Protein AF-0000000074257991 (afdb_homodimer)

pLDDT: mean 97.46, std 2.83, range [73.62, 98.94]

Secondary structure (DSSP, 8-state):
----TTHHHHHHHHHHHH-SEEHHHHHHHHT--HHHHHHHHHHHHHTTSEEE--SSTT--EEEE-HHHHHHHHTGGGTT-TT--HHHHHHHHHHH-/----TTHHHHHHHHHHHH-SEEHHHHHHHHT--HHHHHHHHHHHHHTTSEEE--SSTT--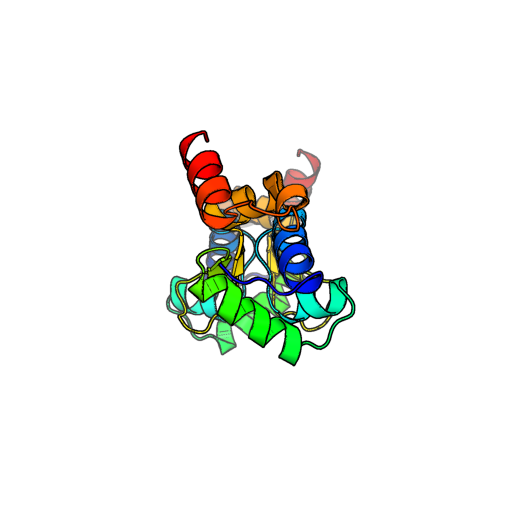EEEE-HHHHHHHHTGGGTT-TT--HHHHHHHHHHH-

Organism: NCBI:txid2743089

Solvent-accessible surface area (backbone atoms only — not comparable to full-atom values): 10585 Å² total; per-residue (Å²): 123,88,78,55,82,64,56,51,60,50,52,49,50,46,25,65,75,67,37,63,46,37,44,55,22,51,13,56,70,68,72,47,58,45,71,58,40,45,53,48,49,52,54,36,36,76,70,45,28,28,38,76,44,64,76,28,92,80,47,66,31,33,32,58,28,72,53,24,52,27,40,59,73,48,49,88,47,64,78,39,85,92,56,58,51,56,60,52,27,53,53,48,47,68,71,100,126,88,78,55,82,65,56,51,60,51,54,50,49,47,24,64,77,66,37,62,45,36,44,55,23,51,12,56,70,68,73,46,58,43,71,60,41,45,54,48,49,52,53,35,35,75,70,46,28,28,38,78,45,64,76,28,92,80,47,67,31,32,30,59,27,71,54,24,52,28,39,58,74,49,49,88,46,63,79,39,84,91,55,58,51,55,60,52,27,52,53,47,47,68,70,100

Radius of gyration: 19.85 Å; Cα contacts (8 Å, |Δi|>4): 257; chains: 2; bounding box: 35×69×33 Å

Nearest PDB structures (foldseek):
  2rdp-assembly1_A-2  TM=6.801E-01  e=1.046E-03  Geobacillus stearothermophilus
  3e6m-assembly1_B  TM=7.088E-01  e=8.943E-03  Ruegeria pomeroyi
  3g3z-assembly1_B  TM=6.388E-01  e=5.892E-03  Neisseria meningitidis serogroup B
  8qie-assembly1_Sa  TM=7.247E-01  e=4.211E-02  Leishmania major strain Friedlin
  4rgu-assembly1_A-2  TM=7.058E-01  e=4.470E-02  Acinetobacter baylyi ADP1

InterPro domains:
  IPR036388 Winged helix-like DNA-binding domain superfamily [G3DSA:1.10.10.10] (1-80)
  IPR036390 Winged helix DNA-binding domain superfamily [SSF46785] (4-85)

Structure (mmCIF, N/CA/C/O backbone):
data_AF-0000000074257991-model_v1
#
loop_
_entity.id
_entity.type
_entity.pdbx_description
1 polymer 'MarR family transcriptional regulator'
#
loop_
_atom_site.group_PDB
_atom_site.id
_atom_site.type_symbol
_atom_site.label_atom_id
_atom_site.label_alt_id
_atom_site.label_comp_id
_atom_site.label_asym_id
_atom_site.label_entity_id
_atom_site.label_seq_id
_atom_site.pdbx_PDB_ins_code
_atom_site.Cartn_x
_atom_site.Cartn_y
_atom_site.Cartn_z
_atom_site.occupancy
_atom_site.B_iso_or_equiv
_atom_site.auth_seq_id
_atom_site.auth_comp_id
_atom_site.auth_asym_id
_atom_site.auth_atom_id
_atom_site.pdbx_PDB_model_num
ATOM 1 N N . MET A 1 1 ? -3.285 27.125 2.689 1 91.88 1 MET A N 1
ATOM 2 C CA . MET A 1 1 ? -3.336 25.719 3.104 1 91.88 1 MET A CA 1
ATOM 3 C C . MET A 1 1 ? -3.715 25.609 4.578 1 91.88 1 MET A C 1
ATOM 5 O O . MET A 1 1 ? -3.035 26.156 5.441 1 91.88 1 MET A O 1
ATOM 9 N N . ARG A 1 2 ? -4.836 25.047 4.801 1 93.56 2 ARG A N 1
ATOM 10 C CA . ARG A 1 2 ? -5.281 24.875 6.184 1 93.56 2 ARG A CA 1
ATOM 11 C C . ARG A 1 2 ? -5.195 23.422 6.617 1 93.56 2 ARG A C 1
ATOM 13 O O . ARG A 1 2 ? -5.879 22.562 6.059 1 93.56 2 ARG A O 1
ATOM 20 N N . LEU A 1 3 ? -4.336 23.172 7.59 1 96.81 3 LEU A N 1
ATOM 21 C CA . LEU A 1 3 ? -4.133 21.828 8.125 1 96.81 3 LEU A CA 1
ATOM 22 C C . LEU A 1 3 ? -4.742 21.688 9.516 1 96.81 3 LEU A C 1
ATOM 24 O O . LEU A 1 3 ? -4.863 22.688 10.242 1 96.81 3 LEU A O 1
ATOM 28 N N . VAL A 1 4 ? -5.117 20.547 9.82 1 95.69 4 VAL A N 1
ATOM 29 C CA . VAL A 1 4 ? -5.598 20.203 11.156 1 95.69 4 VAL A CA 1
ATOM 30 C C . VAL A 1 4 ? -4.492 19.516 11.945 1 95.69 4 VAL A C 1
ATOM 32 O O . VAL A 1 4 ? -4.148 18.359 11.664 1 95.69 4 VAL A O 1
ATOM 35 N N . GLU A 1 5 ? -4.051 20.219 12.992 1 94.69 5 GLU A N 1
ATOM 36 C CA . GLU A 1 5 ? -2.992 19.672 13.836 1 94.69 5 GLU A CA 1
ATOM 37 C C . GLU A 1 5 ? -3.566 19.031 15.102 1 94.69 5 GLU A C 1
ATOM 39 O O . GLU A 1 5 ? -4.586 19.5 15.625 1 94.69 5 GLU A O 1
ATOM 44 N N . PRO A 1 6 ? -2.986 18 15.469 1 95.88 6 PRO A N 1
ATOM 45 C CA . PRO A 1 6 ? -1.738 17.422 14.961 1 95.88 6 PRO A CA 1
ATOM 46 C C . PRO A 1 6 ? -1.97 16.359 13.891 1 95.88 6 PRO A C 1
ATOM 48 O O . PRO A 1 6 ? -1.018 15.898 13.258 1 95.88 6 PRO A O 1
ATOM 51 N N . THR A 1 7 ? -3.16 16.047 13.57 1 97.44 7 THR A N 1
ATOM 52 C CA . THR A 1 7 ? -3.539 14.828 12.867 1 97.44 7 THR A CA 1
ATOM 53 C C . THR A 1 7 ? -2.994 14.828 11.445 1 97.44 7 THR A C 1
ATOM 55 O O . THR A 1 7 ? -2.457 13.82 10.977 1 97.44 7 THR A O 1
ATOM 58 N N . ASP A 1 8 ? -3.145 15.906 10.75 1 98.69 8 ASP A N 1
ATOM 59 C CA . ASP A 1 8 ? -2.709 15.945 9.359 1 98.69 8 ASP A CA 1
ATOM 60 C C . ASP A 1 8 ? -1.221 15.625 9.234 1 98.69 8 ASP A C 1
ATOM 62 O O . ASP A 1 8 ? -0.822 14.797 8.414 1 98.69 8 ASP A O 1
ATOM 66 N N . PHE A 1 9 ? -0.407 16.25 10.086 1 98.75 9 PHE A N 1
ATOM 67 C CA . PHE A 1 9 ? 1.025 15.984 10.039 1 98.75 9 PHE A CA 1
ATOM 68 C C . PHE A 1 9 ? 1.325 14.562 10.492 1 98.75 9 PHE A C 1
ATOM 70 O O . PHE A 1 9 ? 2.26 13.93 10 1 98.75 9 PHE A O 1
ATOM 77 N N . GLU A 1 10 ? 0.56 14.023 11.383 1 98.75 10 GLU A N 1
ATOM 78 C CA . GLU A 1 10 ? 0.733 12.633 11.805 1 98.75 10 GLU A CA 1
ATOM 79 C C . GLU A 1 10 ? 0.435 11.672 10.664 1 98.75 10 GLU A C 1
ATOM 81 O O . GLU A 1 10 ? 1.137 10.672 10.484 1 98.75 10 GLU A O 1
ATOM 86 N N . VAL A 1 11 ? -0.605 11.953 9.891 1 98.88 11 VAL A N 1
ATOM 87 C CA . VAL A 1 11 ? -0.945 11.148 8.727 1 98.88 11 VAL A CA 1
ATOM 88 C C . VAL A 1 11 ? 0.191 11.203 7.707 1 98.88 11 VAL A C 1
ATOM 90 O O . VAL A 1 11 ? 0.633 10.172 7.203 1 98.88 11 VAL A O 1
ATOM 93 N N . LEU A 1 12 ? 0.671 12.414 7.426 1 98.94 12 LEU A N 1
ATOM 94 C CA . L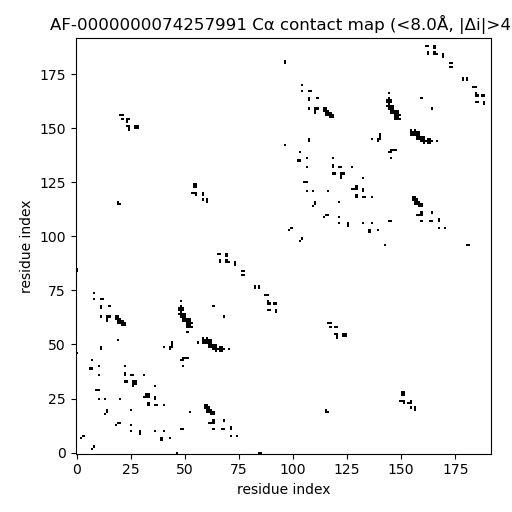EU A 1 12 ? 1.77 12.578 6.48 1 98.94 12 LEU A CA 1
ATOM 95 C C . LEU A 1 12 ? 3.006 11.82 6.949 1 98.94 12 LEU A C 1
ATOM 97 O O . LEU A 1 12 ? 3.666 11.148 6.152 1 98.94 12 LEU A O 1
ATOM 101 N N . ALA A 1 13 ? 3.303 11.938 8.242 1 98.88 13 ALA A N 1
ATOM 102 C CA . ALA A 1 13 ? 4.473 11.266 8.805 1 98.88 13 ALA A CA 1
ATOM 103 C C . ALA A 1 13 ? 4.324 9.75 8.727 1 98.88 13 ALA A C 1
ATOM 105 O O . ALA A 1 13 ? 5.301 9.039 8.477 1 98.88 13 ALA A O 1
ATOM 106 N N . PHE A 1 14 ? 3.164 9.266 8.969 1 98.88 14 PHE A N 1
ATOM 107 C CA . PHE A 1 14 ? 2.896 7.84 8.867 1 98.88 14 PHE A CA 1
ATOM 108 C C . PHE A 1 14 ? 3.186 7.332 7.461 1 98.88 14 PHE A C 1
ATOM 110 O O . PHE A 1 14 ? 3.877 6.328 7.285 1 98.88 14 PHE A O 1
ATOM 117 N N . LEU A 1 15 ? 2.652 8.016 6.492 1 98.81 15 LEU A N 1
ATOM 118 C CA . LEU A 1 15 ? 2.857 7.629 5.102 1 98.81 15 LEU A CA 1
ATOM 119 C C . LEU A 1 15 ? 4.328 7.73 4.719 1 98.81 15 LEU A C 1
ATOM 121 O O . LEU A 1 15 ? 4.824 6.93 3.926 1 98.81 15 LEU A O 1
ATOM 125 N N . GLU A 1 16 ? 4.984 8.703 5.262 1 98.69 16 GLU A N 1
ATOM 126 C CA . GLU A 1 16 ? 6.418 8.836 5.008 1 98.69 16 GLU A CA 1
ATOM 127 C C . GLU A 1 16 ? 7.188 7.637 5.551 1 98.69 16 GLU A C 1
ATOM 129 O O . GLU A 1 16 ? 8.047 7.082 4.863 1 98.69 16 GLU A O 1
ATOM 134 N N . SER A 1 17 ? 6.883 7.207 6.734 1 98.25 17 SER A N 1
ATOM 135 C CA . SER A 1 17 ? 7.633 6.176 7.449 1 98.25 17 SER A CA 1
ATOM 136 C C . SER A 1 17 ? 7.25 4.781 6.973 1 98.25 17 SER A C 1
ATOM 138 O O . SER A 1 17 ? 8.078 3.867 6.98 1 98.25 17 SER A O 1
ATOM 140 N N . HIS A 1 18 ? 6.031 4.602 6.488 1 97.5 18 HIS A N 1
ATOM 141 C CA . HIS A 1 18 ? 5.531 3.254 6.25 1 97.5 18 HIS A CA 1
ATOM 142 C C . HIS A 1 18 ? 5.223 3.035 4.77 1 97.5 18 HIS A C 1
ATOM 144 O O . HIS A 1 18 ? 4.957 1.908 4.348 1 97.5 18 HIS A O 1
ATOM 150 N N . GLY A 1 19 ? 5.348 4.152 4.016 1 97.06 19 GLY A N 1
ATOM 151 C CA . GLY A 1 19 ? 5.035 4.031 2.6 1 97.06 19 GLY A CA 1
ATOM 152 C C . GLY A 1 19 ? 3.547 4.016 2.314 1 97.06 19 GLY A C 1
ATOM 153 O O . GLY A 1 19 ? 2.742 4.406 3.164 1 97.06 19 GLY A O 1
ATOM 154 N N . ARG A 1 20 ? 3.139 3.602 1.089 1 97.75 20 ARG A N 1
ATOM 155 C CA . ARG A 1 20 ? 1.747 3.477 0.67 1 97.75 20 ARG A CA 1
ATOM 156 C C . ARG A 1 20 ? 0.921 2.748 1.726 1 97.75 20 ARG A C 1
ATOM 158 O O . ARG A 1 20 ? 1.34 1.708 2.238 1 97.75 20 ARG A O 1
ATOM 165 N N . ASN A 1 21 ? -0.194 3.273 2.014 1 98.75 21 ASN A N 1
ATOM 166 C CA . ASN A 1 21 ? -1.029 2.674 3.047 1 98.75 21 ASN A CA 1
ATOM 167 C C . ASN A 1 21 ? -2.488 3.094 2.904 1 98.75 21 ASN A C 1
ATOM 169 O O . ASN A 1 21 ? -2.83 3.871 2.012 1 98.75 21 ASN A O 1
ATOM 173 N N . ASN A 1 22 ? -3.377 2.432 3.707 1 98.69 22 ASN A N 1
ATOM 174 C CA . ASN A 1 22 ? -4.801 2.752 3.66 1 98.69 22 ASN A CA 1
ATOM 175 C C . ASN A 1 22 ? -5.301 3.268 5.008 1 98.69 22 ASN A C 1
ATOM 177 O O . ASN A 1 22 ? -4.57 3.244 5.996 1 98.69 22 ASN A O 1
ATOM 181 N N . ALA A 1 23 ? -6.484 3.771 5.031 1 98.62 23 ALA A N 1
ATOM 182 C CA . ALA A 1 23 ? -7.039 4.477 6.184 1 98.62 23 ALA A CA 1
ATOM 183 C C . ALA A 1 23 ? -7.109 3.564 7.402 1 98.62 23 ALA A C 1
ATOM 185 O O . ALA A 1 23 ? -6.871 4.008 8.531 1 98.62 23 ALA A O 1
ATOM 186 N N . ILE A 1 24 ? -7.387 2.299 7.18 1 98.5 24 ILE A N 1
ATOM 187 C CA . ILE A 1 24 ? -7.555 1.395 8.312 1 98.5 24 ILE A CA 1
ATOM 188 C C . ILE A 1 24 ? -6.215 1.19 9.016 1 98.5 24 ILE A C 1
ATOM 190 O O . ILE A 1 24 ? -6.137 1.242 10.242 1 98.5 24 ILE A O 1
ATOM 194 N N . ASN A 1 25 ? -5.164 1.003 8.336 1 98.75 25 ASN A N 1
ATOM 195 C CA . ASN A 1 25 ? -3.84 0.877 8.938 1 98.75 25 ASN A CA 1
ATOM 196 C C . ASN A 1 25 ? -3.395 2.184 9.586 1 98.75 25 ASN A C 1
ATOM 198 O O . ASN A 1 25 ? -2.855 2.178 10.695 1 98.75 25 ASN A O 1
ATOM 202 N N . ILE A 1 26 ? -3.596 3.264 8.883 1 98.81 26 ILE A N 1
ATOM 203 C CA . ILE A 1 26 ? -3.182 4.566 9.391 1 98.81 26 ILE A CA 1
ATOM 204 C C . ILE A 1 26 ? -3.916 4.863 10.695 1 98.81 26 ILE A C 1
ATOM 206 O O . ILE A 1 26 ? -3.299 5.262 11.688 1 98.81 26 ILE A O 1
ATOM 210 N N . SER A 1 27 ? -5.23 4.672 10.68 1 98.81 27 SER A N 1
ATOM 211 C CA . SER A 1 27 ? -6.027 4.965 11.867 1 98.81 27 SER A CA 1
ATOM 212 C C . SER A 1 27 ? -5.621 4.078 13.039 1 98.81 27 SER A C 1
ATOM 214 O O . SER A 1 27 ? -5.496 4.555 14.172 1 98.81 27 SER A O 1
ATOM 216 N N . THR A 1 28 ?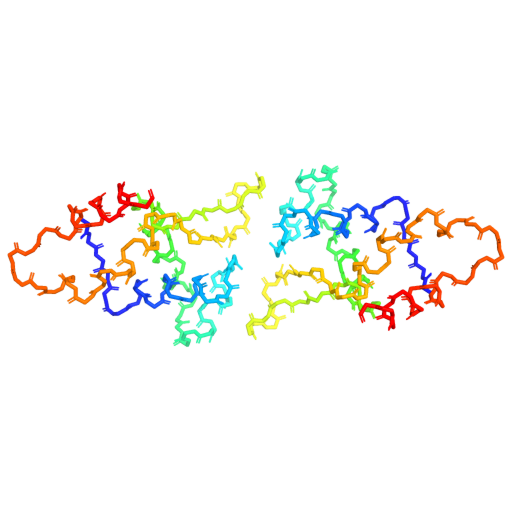 -5.395 2.762 12.797 1 98.75 28 THR A N 1
ATOM 217 C CA . THR A 1 28 ? -4.941 1.833 13.828 1 98.75 28 THR A CA 1
ATOM 218 C C . THR A 1 28 ? -3.572 2.242 14.359 1 98.75 28 THR A C 1
ATOM 220 O O . THR A 1 28 ? -3.355 2.273 15.57 1 98.75 28 THR A O 1
ATOM 223 N N . GLY A 1 29 ? -2.688 2.594 13.5 1 98.44 29 GLY A N 1
ATOM 224 C CA . GLY A 1 29 ? -1.336 2.977 13.875 1 98.44 29 GLY A CA 1
ATOM 225 C C . GLY A 1 29 ? -1.281 4.266 14.68 1 98.44 29 GLY A C 1
ATOM 226 O O . GLY A 1 29 ? -0.418 4.426 15.547 1 98.44 29 GLY A O 1
ATOM 227 N N . LEU A 1 30 ? -2.188 5.195 14.367 1 98.44 30 LEU A N 1
ATOM 228 C CA . LEU A 1 30 ? -2.215 6.496 15.031 1 98.44 30 LEU A CA 1
ATOM 229 C C . LEU A 1 30 ? -3.184 6.488 16.203 1 98.44 30 LEU A C 1
ATOM 231 O O . LEU A 1 30 ? -3.291 7.48 16.938 1 98.44 30 LEU A O 1
ATOM 235 N N . ASP A 1 31 ? -3.883 5.371 16.359 1 98.38 31 ASP A N 1
ATOM 236 C CA . ASP A 1 31 ? -4.918 5.27 17.391 1 98.38 31 ASP A CA 1
ATOM 237 C C . ASP A 1 31 ? -5.953 6.383 17.234 1 98.38 31 ASP A C 1
ATOM 239 O O . ASP A 1 31 ? -6.199 7.141 18.172 1 98.38 31 ASP A O 1
ATOM 243 N N . 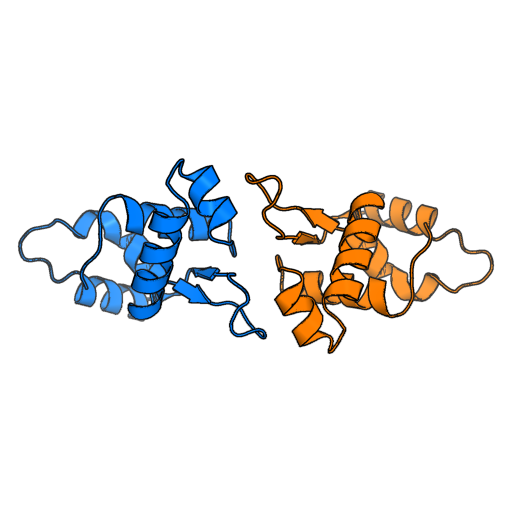ARG A 1 32 ? -6.535 6.445 16.031 1 98.06 32 ARG A N 1
ATOM 244 C CA . ARG A 1 32 ? -7.551 7.43 15.672 1 98.06 32 ARG A CA 1
ATOM 245 C C . ARG A 1 32 ? -8.75 6.762 15.016 1 98.06 32 ARG A C 1
ATOM 247 O O . ARG A 1 32 ? -8.648 5.645 14.5 1 98.06 32 ARG A O 1
ATOM 254 N N . ASP A 1 33 ? -9.797 7.469 15.078 1 98.19 33 ASP A N 1
ATOM 255 C CA . ASP A 1 33 ? -11.016 6.992 14.43 1 98.19 33 ASP A CA 1
ATOM 256 C C . ASP A 1 33 ? -10.844 6.91 12.922 1 98.19 33 ASP A C 1
ATOM 258 O O . ASP A 1 33 ? -10.352 7.852 12.297 1 98.19 33 ASP A O 1
ATOM 262 N N . ARG A 1 34 ? -11.211 5.766 12.359 1 97.69 34 ARG A N 1
ATOM 263 C CA . ARG A 1 34 ? -11.016 5.531 10.938 1 97.69 34 ARG A CA 1
ATOM 264 C C . ARG A 1 34 ? -11.805 6.535 10.102 1 97.69 34 ARG A C 1
ATOM 266 O O . ARG A 1 34 ? -11.32 7.016 9.078 1 97.69 34 ARG A O 1
ATOM 273 N N . SER A 1 35 ? -13.031 6.812 10.484 1 98.38 35 SER A N 1
ATOM 274 C CA . SER A 1 35 ? -13.828 7.777 9.734 1 98.38 35 SER A CA 1
ATOM 275 C C . SER A 1 35 ? -13.164 9.148 9.719 1 98.38 35 SER A C 1
ATOM 277 O O . SER A 1 35 ? -13.211 9.852 8.703 1 98.38 35 SER A O 1
ATOM 279 N N . TYR A 1 36 ? -12.562 9.523 10.859 1 98.38 36 TYR A N 1
ATOM 280 C CA . TYR A 1 36 ? -11.852 10.789 10.953 1 98.38 36 TYR A CA 1
ATOM 281 C C . TYR A 1 36 ? -10.625 10.797 10.039 1 98.38 36 TYR A C 1
ATOM 283 O O . TYR A 1 36 ? -10.391 11.766 9.312 1 98.38 36 TYR A O 1
ATOM 291 N N . VAL A 1 37 ? -9.922 9.742 10.031 1 98.69 37 VAL A N 1
ATOM 292 C CA . VAL A 1 37 ? -8.75 9.617 9.18 1 98.69 37 VAL A CA 1
ATOM 293 C C . VAL A 1 37 ? -9.164 9.672 7.715 1 98.69 37 VAL A C 1
ATOM 295 O O . VAL A 1 37 ? -8.5 10.32 6.898 1 98.69 37 VAL A O 1
ATOM 298 N N . ASN A 1 38 ? -10.18 9 7.359 1 98.5 38 ASN A N 1
ATOM 299 C CA . ASN A 1 38 ? -10.688 9.07 5.992 1 98.5 38 ASN A CA 1
ATOM 300 C C . ASN A 1 38 ? -10.977 10.508 5.57 1 98.5 38 ASN A C 1
ATOM 302 O O . ASN A 1 38 ? -10.625 10.922 4.465 1 98.5 38 ASN A O 1
ATOM 306 N N . THR A 1 39 ? -11.641 11.227 6.457 1 98.56 39 THR A N 1
ATOM 307 C CA . THR A 1 39 ? -11.945 12.625 6.191 1 98.56 39 THR A CA 1
ATOM 308 C C . THR A 1 39 ? -10.664 13.43 5.969 1 98.56 39 THR A C 1
ATOM 310 O O . THR A 1 39 ? -10.586 14.227 5.035 1 98.56 39 THR A O 1
ATOM 313 N N . ARG A 1 40 ? -9.656 13.188 6.77 1 98.69 40 ARG A N 1
ATOM 314 C CA . ARG A 1 40 ? -8.406 13.93 6.645 1 98.69 40 ARG A CA 1
ATOM 315 C C . ARG A 1 40 ? -7.668 13.547 5.367 1 98.69 40 ARG A C 1
ATOM 317 O O . ARG A 1 40 ? -7.074 14.398 4.703 1 98.69 40 ARG A O 1
ATOM 324 N N . LEU A 1 41 ? -7.723 12.281 5.066 1 98.81 41 LEU A N 1
ATOM 325 C CA . LEU A 1 41 ? -7.062 11.828 3.848 1 98.81 41 LEU A CA 1
ATOM 326 C C . LEU A 1 41 ? -7.66 12.516 2.623 1 98.81 41 LEU A C 1
ATOM 328 O O . LEU A 1 41 ? -6.93 12.906 1.707 1 98.81 41 LEU A O 1
ATOM 332 N N . ARG A 1 42 ? -8.938 12.617 2.607 1 98.44 42 ARG A N 1
ATOM 333 C CA . ARG A 1 42 ? -9.586 13.312 1.499 1 98.44 42 ARG A CA 1
ATOM 334 C C . ARG A 1 42 ? -9.148 14.766 1.438 1 98.44 42 ARG A C 1
ATOM 336 O O . ARG A 1 42 ? -8.836 15.289 0.363 1 98.44 42 ARG A O 1
ATOM 343 N N . ALA A 1 43 ? -9.133 15.453 2.539 1 98.75 43 ALA A N 1
ATOM 344 C CA . ALA A 1 43 ? -8.711 16.844 2.602 1 98.75 43 ALA A CA 1
ATOM 345 C C . ALA A 1 43 ? -7.254 17 2.166 1 98.75 43 ALA A C 1
ATOM 347 O O . ALA A 1 43 ? -6.91 17.922 1.417 1 98.75 43 ALA A O 1
ATOM 348 N N . LEU A 1 44 ? -6.402 16.094 2.637 1 98.88 44 LEU A N 1
ATOM 349 C CA . LEU A 1 44 ? -4.98 16.109 2.307 1 98.88 44 LEU A CA 1
ATOM 350 C C . LEU A 1 44 ? -4.762 15.844 0.821 1 98.88 44 LEU A C 1
ATOM 352 O O . LEU A 1 44 ? -3.838 16.391 0.215 1 98.88 44 LEU A O 1
ATOM 356 N N . GLU A 1 45 ? -5.578 14.961 0.28 1 98.69 45 GLU A N 1
ATOM 357 C CA . GLU A 1 45 ? -5.531 14.711 -1.158 1 98.69 45 GLU A CA 1
ATOM 358 C C . GLU A 1 45 ? -5.91 15.961 -1.944 1 98.69 45 GLU A C 1
ATOM 360 O O . GLU A 1 45 ? -5.25 16.312 -2.926 1 98.69 45 GLU A O 1
ATOM 365 N N . ASP A 1 46 ? -6.969 16.625 -1.544 1 98.5 46 ASP A N 1
ATOM 366 C CA . ASP A 1 46 ? -7.422 17.859 -2.195 1 98.5 46 ASP A CA 1
ATOM 367 C C . ASP A 1 46 ? -6.328 18.922 -2.178 1 98.5 46 ASP A C 1
ATOM 369 O O . ASP A 1 46 ? -6.223 19.734 -3.105 1 98.5 46 ASP A O 1
ATOM 373 N N . LEU A 1 47 ? -5.547 18.875 -1.111 1 98.5 47 LEU A N 1
ATOM 374 C CA . LEU A 1 47 ? -4.461 19.828 -0.958 1 98.5 47 LEU A CA 1
ATOM 375 C C . LEU A 1 47 ? -3.215 19.375 -1.706 1 98.5 47 LEU A C 1
ATOM 377 O O . LEU A 1 47 ? -2.205 20.078 -1.736 1 98.5 47 LEU A O 1
ATOM 381 N N . GLY A 1 48 ? -3.27 18.141 -2.252 1 98.69 48 GLY A N 1
ATOM 382 C CA . GLY A 1 48 ? -2.154 17.609 -3.014 1 98.69 48 GLY A CA 1
ATOM 383 C C . GLY A 1 48 ? -1.041 17.062 -2.139 1 98.69 48 GLY A C 1
ATOM 384 O O . GLY A 1 48 ? 0.081 16.859 -2.605 1 98.69 48 GLY A O 1
ATOM 385 N N . LEU A 1 49 ? -1.273 16.859 -0.887 1 98.81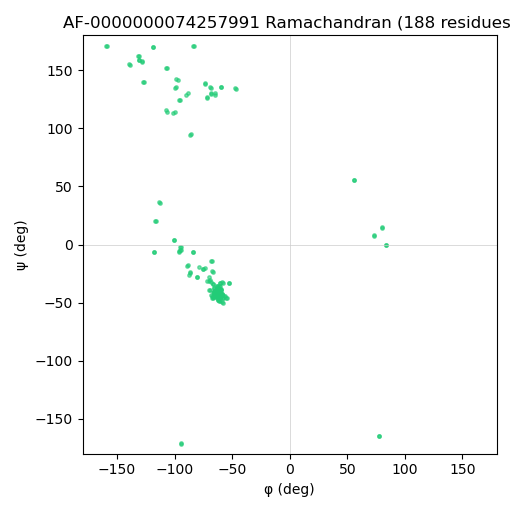 49 LEU A N 1
ATOM 386 C CA . LEU A 1 49 ? -0.242 16.438 0.054 1 98.81 49 LEU A CA 1
ATOM 387 C C . LEU A 1 49 ? -0.1 14.914 0.058 1 98.81 49 LEU A C 1
ATOM 389 O O . LEU A 1 49 ? 0.931 14.383 0.48 1 98.81 49 LEU A O 1
ATOM 393 N N . VAL A 1 50 ? -1.149 14.211 -0.347 1 98.88 50 VAL A N 1
ATOM 394 C CA . VAL A 1 50 ? -1.12 12.773 -0.6 1 98.88 50 VAL A CA 1
ATOM 395 C C . VAL A 1 50 ? -1.775 12.477 -1.946 1 98.88 50 VAL A C 1
ATOM 397 O O . VAL A 1 50 ? -2.447 13.336 -2.521 1 98.88 50 VAL A O 1
ATOM 400 N N . GLU A 1 51 ? -1.499 11.32 -2.432 1 98.5 51 GLU A N 1
ATOM 401 C CA . GLU A 1 51 ? -2.084 10.867 -3.691 1 98.5 51 GLU A CA 1
ATOM 402 C C . GLU A 1 51 ? -2.748 9.508 -3.531 1 98.5 51 GLU A C 1
ATOM 404 O O . GLU A 1 51 ? -2.227 8.633 -2.834 1 98.5 51 GLU A O 1
ATOM 409 N N . ARG A 1 52 ? -3.848 9.375 -4.152 1 98 52 ARG A N 1
ATOM 410 C CA . ARG A 1 52 ? -4.457 8.055 -4.246 1 98 52 ARG A CA 1
ATOM 411 C C . ARG A 1 52 ? -3.703 7.172 -5.238 1 98 52 ARG A C 1
ATOM 413 O O . ARG A 1 52 ? -3.307 7.633 -6.312 1 98 52 ARG A O 1
ATOM 420 N N . VAL A 1 53 ? -3.508 5.938 -4.898 1 98.25 53 VAL A N 1
ATOM 421 C CA . VAL A 1 53 ? -2.787 4.988 -5.742 1 98.25 53 VAL A CA 1
ATOM 422 C C . VAL A 1 53 ? -3.777 4.188 -6.582 1 98.25 53 VAL A C 1
ATOM 424 O O . VAL A 1 53 ? -4.746 3.633 -6.051 1 98.25 53 VAL A O 1
ATOM 427 N N . GLY A 1 54 ? -3.549 4.246 -7.945 1 97 54 GLY A N 1
ATOM 428 C CA . GLY A 1 54 ? -4.41 3.51 -8.859 1 97 54 GLY A CA 1
ATOM 429 C C . GLY A 1 54 ? -3.865 2.141 -9.219 1 97 54 GLY A C 1
ATOM 430 O O . GLY A 1 54 ? -3.002 1.605 -8.516 1 97 54 GLY A O 1
ATOM 431 N N . PRO A 1 55 ? -4.562 1.503 -10.219 1 97.75 55 PRO A N 1
ATOM 432 C CA . PRO A 1 55 ? -5.418 2.072 -11.266 1 97.75 55 PRO A CA 1
ATOM 433 C C . PRO A 1 55 ? -6.875 2.199 -10.828 1 97.75 55 PRO A C 1
ATOM 435 O O . PRO A 1 55 ? -7.664 2.887 -11.484 1 97.75 55 PRO A O 1
ATOM 438 N N . ALA A 1 56 ? -7.289 1.487 -9.797 1 97.62 56 ALA A N 1
ATOM 439 C CA . ALA A 1 56 ? -8.68 1.602 -9.359 1 97.62 56 ALA A CA 1
ATOM 440 C C . ALA A 1 56 ? -8.953 2.977 -8.75 1 97.62 56 ALA A C 1
ATOM 442 O O . ALA A 1 56 ? -8.18 3.461 -7.922 1 97.62 56 ALA A O 1
ATOM 443 N N . THR A 1 57 ? -10.039 3.596 -9.102 1 94.94 57 THR A N 1
ATOM 444 C CA . THR A 1 57 ? -10.375 4.93 -8.617 1 94.94 57 THR A CA 1
ATOM 445 C C . THR A 1 57 ? -10.852 4.871 -7.172 1 94.94 57 THR A C 1
ATOM 447 O O . THR A 1 57 ? -10.828 5.879 -6.461 1 94.94 57 THR A O 1
ATOM 450 N N . ASN A 1 58 ? -11.289 3.732 -6.758 1 95.19 58 ASN A N 1
ATOM 451 C CA . ASN A 1 58 ? -11.773 3.531 -5.398 1 95.19 58 ASN A CA 1
ATOM 452 C C . ASN A 1 58 ? -10.859 2.6 -4.605 1 95.19 58 ASN A C 1
ATOM 454 O O . ASN A 1 58 ? -11.336 1.771 -3.826 1 95.19 58 ASN A O 1
ATOM 458 N N . SER A 1 59 ? -9.57 2.635 -4.797 1 97.06 59 SER A N 1
ATOM 459 C CA . SER A 1 59 ? -8.625 1.688 -4.211 1 97.06 59 SER A CA 1
ATOM 460 C C . SER A 1 59 ? -8.492 1.896 -2.705 1 97.06 59 SER A C 1
ATOM 462 O O . SER A 1 59 ? -8.172 0.96 -1.97 1 97.06 59 SER A O 1
ATOM 464 N N . GLY A 1 60 ? -8.656 3.143 -2.244 1 97.75 60 GLY A N 1
ATOM 465 C CA . GLY A 1 60 ? -8.477 3.459 -0.837 1 97.75 60 GLY A CA 1
ATOM 466 C C . GLY A 1 60 ? -7.02 3.453 -0.405 1 97.75 60 GLY A C 1
ATOM 467 O O . GLY A 1 60 ? -6.723 3.471 0.792 1 97.75 60 GLY A O 1
ATOM 468 N N . LEU A 1 61 ? -6.168 3.334 -1.345 1 98.69 61 LEU A N 1
ATOM 469 C CA . LEU A 1 61 ? -4.73 3.322 -1.099 1 98.69 61 LEU A CA 1
ATOM 470 C C . LEU A 1 61 ? -4.117 4.688 -1.391 1 98.69 61 LEU A C 1
ATOM 472 O O . LEU A 1 61 ? -4.445 5.32 -2.396 1 98.69 61 LEU A O 1
ATOM 476 N N . TYR A 1 62 ? -3.238 5.133 -0.435 1 98.88 62 TYR A N 1
ATOM 477 C CA . TYR A 1 62 ? -2.633 6.453 -0.554 1 98.88 62 TYR A CA 1
ATOM 478 C C . TYR A 1 62 ? -1.117 6.371 -0.429 1 98.88 62 TYR A C 1
ATOM 480 O O . TYR A 1 62 ? -0.586 5.434 0.167 1 98.88 62 TYR A O 1
ATOM 488 N N . GLU A 1 63 ? -0.44 7.352 -0.965 1 98.75 63 GLU A N 1
ATOM 489 C CA . GLU A 1 63 ? 0.986 7.566 -0.737 1 98.75 63 GLU A CA 1
ATOM 490 C C . GLU A 1 63 ? 1.301 9.047 -0.554 1 98.75 63 GLU A C 1
ATOM 492 O O . GLU A 1 63 ? 0.494 9.906 -0.913 1 98.75 63 GLU A O 1
ATOM 497 N N . LEU A 1 64 ? 2.359 9.297 0.128 1 98.81 64 LEU A N 1
ATOM 498 C CA . LEU A 1 64 ? 2.818 10.664 0.329 1 98.81 64 LEU A CA 1
ATOM 499 C C . LEU A 1 64 ? 3.305 11.273 -0.981 1 98.81 64 LEU A C 1
ATOM 501 O O . LEU A 1 64 ? 4.039 10.633 -1.735 1 98.81 64 LEU A O 1
ATOM 505 N N . SER A 1 65 ? 2.809 12.453 -1.285 1 98.81 65 SER A N 1
ATOM 506 C CA . SER A 1 65 ? 3.281 13.141 -2.482 1 98.81 65 SER A CA 1
ATOM 507 C C . SER A 1 65 ? 4.578 13.898 -2.209 1 98.81 65 SER A C 1
ATOM 509 O O . SER A 1 65 ? 5.016 13.992 -1.061 1 98.81 65 SER A O 1
ATOM 511 N N . ALA A 1 66 ? 5.188 14.406 -3.291 1 98.56 66 ALA A N 1
ATOM 512 C CA . ALA A 1 66 ? 6.336 15.289 -3.125 1 98.56 66 ALA A CA 1
ATOM 513 C C . ALA A 1 66 ? 5.961 16.531 -2.314 1 98.56 66 ALA A C 1
ATOM 515 O O . ALA A 1 66 ? 6.734 16.984 -1.466 1 98.56 66 ALA A O 1
ATOM 516 N N . ARG A 1 67 ? 4.762 17.078 -2.514 1 98.75 67 ARG A N 1
ATOM 517 C CA . ARG A 1 67 ? 4.27 18.234 -1.774 1 98.75 67 ARG A CA 1
ATOM 518 C C . ARG A 1 67 ? 4.059 17.891 -0.302 1 98.75 67 ARG A C 1
ATOM 520 O O . ARG A 1 67 ? 4.359 18.703 0.576 1 98.75 67 ARG A O 1
ATOM 527 N N . GLY A 1 68 ? 3.533 16.734 -0.083 1 98.81 68 GLY A N 1
ATOM 528 C CA . GLY A 1 68 ? 3.359 16.281 1.287 1 98.81 68 GLY A CA 1
ATOM 529 C C . GLY A 1 68 ? 4.668 16.156 2.047 1 98.81 68 GLY A C 1
ATOM 530 O O . GLY A 1 68 ? 4.746 16.531 3.221 1 98.81 68 GLY A O 1
ATOM 531 N N . ARG A 1 69 ? 5.672 15.586 1.375 1 98.62 69 ARG A N 1
ATOM 532 C CA . ARG A 1 69 ? 6.996 15.469 1.98 1 98.62 69 ARG A CA 1
ATOM 533 C C . ARG A 1 69 ? 7.574 16.844 2.299 1 98.62 69 ARG A C 1
ATOM 535 O O . ARG A 1 69 ? 8.18 17.047 3.354 1 98.62 69 ARG A O 1
ATOM 542 N N . ALA A 1 70 ? 7.402 17.766 1.402 1 98.75 70 ALA A N 1
ATOM 543 C CA . ALA A 1 70 ? 7.848 19.141 1.621 1 98.75 70 ALA A CA 1
ATOM 544 C C . ALA A 1 70 ? 7.152 19.766 2.832 1 98.75 70 ALA A C 1
ATOM 546 O O . ALA A 1 70 ? 7.801 20.375 3.68 1 98.75 70 ALA A O 1
ATOM 547 N N . ALA A 1 71 ? 5.887 19.547 2.867 1 98.69 71 ALA A N 1
ATOM 548 C CA . ALA A 1 71 ? 5.113 20.094 3.982 1 98.69 71 ALA A CA 1
ATOM 549 C C . ALA A 1 71 ? 5.613 19.531 5.312 1 98.69 71 ALA A C 1
ATOM 551 O O . ALA A 1 71 ? 5.762 20.281 6.285 1 98.69 71 ALA A O 1
ATOM 552 N N . LEU A 1 72 ? 5.902 18.266 5.359 1 98.38 72 LEU A N 1
ATOM 553 C CA . LEU A 1 72 ? 6.406 17.625 6.562 1 98.38 72 LEU A CA 1
ATOM 554 C C . LEU A 1 72 ? 7.754 18.203 6.973 1 98.38 72 LEU A C 1
ATOM 556 O O . LEU A 1 72 ? 8.023 18.375 8.164 1 98.38 72 LEU A O 1
ATOM 560 N N . SER A 1 73 ? 8.531 18.469 6.016 1 98 73 SER A N 1
ATOM 561 C CA . SER A 1 73 ? 9.891 18.922 6.293 1 98 73 SER A CA 1
ATOM 562 C C . SER A 1 73 ? 9.891 20.312 6.945 1 98 73 SER A C 1
ATOM 564 O O . SER A 1 73 ? 10.852 20.688 7.621 1 98 73 SER A O 1
ATOM 566 N N . VAL A 1 74 ? 8.883 21.094 6.777 1 98.06 74 VAL A N 1
ATOM 567 C CA . VAL A 1 74 ? 8.836 22.438 7.34 1 98.06 74 VAL A CA 1
ATOM 568 C C . VAL A 1 74 ? 7.699 22.531 8.352 1 98.06 74 VAL A C 1
ATOM 570 O O . VAL A 1 74 ? 7.176 23.625 8.609 1 98.06 74 VAL A O 1
ATOM 573 N N . ARG A 1 75 ? 7.254 21.391 8.852 1 98 75 ARG A N 1
ATOM 574 C CA . ARG A 1 75 ? 6.109 21.328 9.75 1 98 75 ARG A CA 1
ATOM 575 C C . ARG A 1 75 ? 6.277 22.266 10.93 1 98 75 ARG A C 1
ATOM 577 O O . ARG A 1 75 ? 5.301 22.828 11.422 1 98 75 ARG A O 1
ATOM 584 N N . ASP A 1 76 ? 7.52 22.5 11.438 1 97.25 76 ASP A N 1
ATOM 585 C CA . ASP A 1 76 ? 7.781 23.312 12.625 1 97.25 76 ASP A CA 1
ATOM 586 C C . ASP A 1 76 ? 7.461 24.781 12.367 1 97.25 76 ASP A C 1
ATOM 588 O O . ASP A 1 76 ? 7.324 25.562 13.305 1 97.25 76 ASP A O 1
ATOM 592 N N . ARG A 1 77 ? 7.301 25.141 11.125 1 97.38 77 ARG A N 1
ATOM 593 C CA . ARG A 1 77 ? 7.039 26.531 10.766 1 97.38 77 ARG A CA 1
ATOM 594 C C . ARG A 1 77 ? 5.543 26.781 10.586 1 97.38 77 ARG A C 1
ATOM 596 O O . ARG A 1 77 ? 5.121 27.906 10.328 1 97.38 77 ARG A O 1
ATOM 603 N N . TYR A 1 78 ? 4.777 25.75 10.664 1 97.31 78 TYR A N 1
ATOM 604 C CA . TYR A 1 78 ? 3.354 25.844 10.352 1 97.31 78 TYR A CA 1
ATOM 605 C C . TYR A 1 78 ? 2.656 26.828 11.281 1 97.31 78 TYR A C 1
ATOM 607 O O . TYR A 1 78 ? 1.761 27.562 10.859 1 97.31 78 TYR A O 1
ATOM 615 N N . ARG A 1 79 ? 3.107 26.938 12.555 1 94.81 79 ARG A N 1
ATOM 616 C CA . ARG A 1 79 ? 2.422 27.781 13.531 1 94.81 79 ARG A CA 1
ATOM 617 C C . ARG A 1 79 ? 3.141 29.109 13.711 1 94.81 79 ARG A C 1
ATOM 619 O O . ARG A 1 79 ? 2.746 29.922 14.547 1 94.81 79 ARG A O 1
ATOM 626 N N . GLU A 1 80 ? 4.121 29.312 12.977 1 94.62 80 GLU A N 1
ATOM 627 C CA . GLU A 1 80 ? 4.879 30.547 13.117 1 94.62 80 GLU A CA 1
ATOM 628 C C . GLU A 1 80 ? 4.086 31.734 12.594 1 94.62 80 GLU A C 1
ATOM 630 O O . GLU A 1 80 ? 3.619 31.734 11.453 1 94.62 80 GLU A O 1
ATOM 635 N N . ALA A 1 81 ? 4.008 32.688 13.516 1 93.5 81 ALA A N 1
ATOM 636 C CA . ALA A 1 81 ? 3.244 33.875 13.141 1 93.5 81 ALA A CA 1
ATOM 637 C C . ALA A 1 81 ? 3.844 34.562 11.914 1 93.5 81 ALA A C 1
ATOM 639 O O . ALA A 1 81 ? 5.062 34.719 11.812 1 93.5 81 ALA A O 1
ATOM 640 N N . GLY A 1 82 ? 2.908 34.938 11 1 94 82 GLY A N 1
ATOM 641 C CA . GLY A 1 82 ? 3.344 35.719 9.836 1 94 82 GLY A CA 1
ATOM 642 C C . GLY A 1 82 ? 3.889 34.844 8.719 1 94 82 GLY A C 1
ATOM 643 O O . GLY A 1 82 ? 4.32 35.344 7.684 1 94 82 GLY A O 1
ATOM 644 N N . THR A 1 83 ? 3.902 33.562 8.945 1 94.38 83 THR A N 1
ATOM 645 C CA . THR A 1 83 ? 4.461 32.656 7.965 1 94.38 83 THR A CA 1
ATOM 646 C C . THR A 1 83 ? 3.393 32.188 6.973 1 94.38 83 THR A C 1
ATOM 648 O O . THR A 1 83 ? 2.27 31.875 7.363 1 94.38 83 THR A O 1
ATOM 651 N N . ASP A 1 84 ? 3.758 32.344 5.691 1 97.06 84 ASP A N 1
ATOM 652 C CA . ASP A 1 84 ? 2.959 31.734 4.633 1 97.06 84 ASP A CA 1
ATOM 653 C C . ASP A 1 84 ? 3.381 30.281 4.391 1 97.06 84 ASP A C 1
ATOM 655 O O . ASP A 1 84 ? 4.293 30.016 3.604 1 97.06 84 ASP A O 1
ATOM 659 N N . PHE A 1 85 ? 2.695 29.422 5.004 1 97.94 85 PHE A N 1
ATOM 660 C CA . PHE A 1 85 ? 3.102 28.031 5.004 1 97.94 85 PHE A CA 1
ATOM 661 C C . PHE A 1 85 ? 3.064 27.453 3.594 1 97.94 85 PHE A C 1
ATOM 663 O O . PHE A 1 85 ? 3.961 26.703 3.201 1 97.94 85 PHE A O 1
ATOM 670 N N . GLU A 1 86 ? 2.041 27.719 2.873 1 97.94 86 GLU A N 1
ATOM 671 C CA . GLU A 1 86 ? 1.949 27.234 1.501 1 97.94 86 GLU A CA 1
ATOM 672 C C . GLU A 1 86 ? 3.146 27.688 0.672 1 97.94 86 GLU A C 1
ATOM 674 O O . GLU A 1 86 ? 3.719 26.891 -0.086 1 97.94 86 GLU A O 1
ATOM 679 N N . ALA A 1 87 ? 3.51 28.906 0.805 1 98 87 ALA A N 1
ATOM 680 C CA . ALA A 1 87 ? 4.664 29.438 0.081 1 98 87 ALA A CA 1
ATOM 681 C C . ALA A 1 87 ? 5.945 28.719 0.494 1 98 87 ALA A C 1
ATOM 683 O O . ALA A 1 87 ? 6.816 28.453 -0.34 1 98 87 ALA A O 1
ATOM 684 N N . LEU A 1 88 ? 6.07 28.453 1.778 1 97.62 88 LEU A N 1
ATOM 685 C CA . LEU A 1 88 ? 7.23 27.719 2.277 1 97.62 88 LEU A CA 1
ATOM 686 C C . LEU A 1 88 ? 7.297 26.328 1.659 1 97.62 88 LEU A C 1
ATOM 688 O O . LEU A 1 88 ? 8.375 25.875 1.257 1 97.62 88 LEU A O 1
ATOM 692 N N . VAL A 1 89 ? 6.148 25.672 1.58 1 98.38 89 VAL A N 1
ATOM 693 C CA . VAL A 1 89 ? 6.066 24.328 1.002 1 98.38 89 VAL A CA 1
ATOM 694 C C . VAL A 1 89 ? 6.48 24.375 -0.468 1 98.38 89 VAL A C 1
ATOM 696 O O . VAL A 1 89 ? 7.285 23.562 -0.918 1 98.38 89 VAL A O 1
ATOM 699 N N . GLU A 1 90 ? 6.012 25.391 -1.19 1 98.12 90 GLU A N 1
ATOM 700 C CA . GLU A 1 90 ? 6.328 25.531 -2.609 1 98.12 90 GLU A CA 1
ATOM 701 C C . GLU A 1 90 ? 7.816 25.781 -2.818 1 98.12 90 GLU A C 1
ATOM 703 O O . GLU A 1 90 ? 8.422 25.25 -3.754 1 98.12 90 GLU A O 1
ATOM 708 N N . ALA A 1 91 ? 8.336 26.562 -1.96 1 98 91 ALA A N 1
ATOM 709 C CA . ALA A 1 91 ? 9.766 26.859 -2.049 1 98 91 ALA A CA 1
ATOM 710 C C . ALA A 1 91 ? 10.602 25.609 -1.802 1 98 91 ALA A C 1
ATOM 712 O O . ALA A 1 91 ? 11.609 25.375 -2.479 1 98 91 ALA A O 1
ATOM 713 N N . THR A 1 92 ? 10.156 24.828 -0.808 1 97.75 92 THR A N 1
ATOM 714 C CA . THR A 1 92 ? 10.836 23.578 -0.484 1 97.75 92 THR A CA 1
ATOM 715 C C . THR A 1 92 ? 10.758 22.594 -1.649 1 97.75 92 THR A C 1
ATOM 717 O O . THR A 1 92 ? 11.734 21.922 -1.959 1 97.75 92 THR A O 1
ATOM 720 N N . LEU A 1 93 ? 9.625 22.516 -2.283 1 96.12 93 LEU A N 1
ATOM 72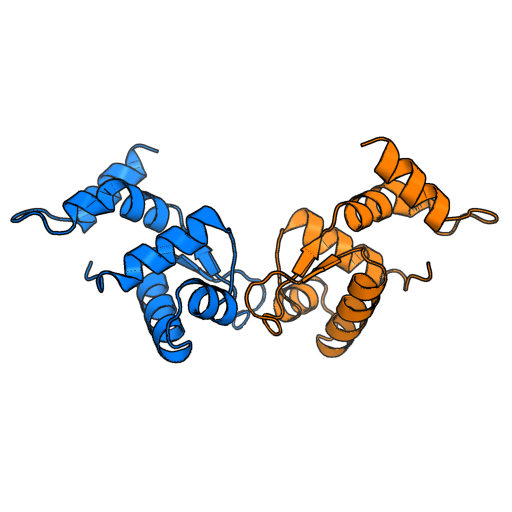1 C CA . LEU A 1 93 ? 9.398 21.641 -3.416 1 96.12 93 LEU A CA 1
ATOM 722 C C . LEU A 1 93 ? 10.312 22 -4.586 1 96.12 93 LEU A C 1
ATOM 724 O O . LEU A 1 93 ? 10.812 21.109 -5.281 1 96.12 93 LEU A O 1
ATOM 728 N N . ALA A 1 94 ? 10.508 23.25 -4.812 1 95.31 94 ALA A N 1
ATOM 729 C CA . ALA A 1 94 ? 11.32 23.734 -5.926 1 95.31 94 ALA A CA 1
ATOM 730 C C . ALA A 1 94 ? 12.797 23.422 -5.707 1 95.31 94 ALA A C 1
ATOM 732 O O . ALA A 1 94 ? 13.555 23.281 -6.668 1 95.31 94 ALA A O 1
ATOM 733 N N . ASP A 1 95 ? 13.188 23.344 -4.5 1 91.12 95 ASP A N 1
ATOM 734 C CA . ASP A 1 95 ? 14.586 23.094 -4.164 1 91.12 95 ASP A CA 1
ATOM 735 C C . ASP A 1 95 ? 14.945 21.625 -4.316 1 91.12 95 ASP A C 1
ATOM 737 O O . ASP A 1 95 ? 16.109 21.281 -4.488 1 91.12 95 ASP A O 1
ATOM 741 N N . GLU A 1 96 ? 14.016 20.75 -4.324 1 73.62 96 GLU A N 1
ATOM 742 C CA . GLU A 1 96 ? 14.305 19.328 -4.469 1 73.62 96 GLU A CA 1
ATOM 743 C C . GLU A 1 96 ? 14.438 18.938 -5.941 1 73.62 96 GLU A C 1
ATOM 745 O O . GLU A 1 96 ? 13.852 19.578 -6.812 1 73.62 96 GLU A O 1
ATOM 750 N N . MET B 1 1 ? 4.41 -26.844 -3.016 1 92.06 1 MET B N 1
ATOM 751 C CA . MET B 1 1 ? 3.83 -25.547 -3.348 1 92.06 1 MET B CA 1
ATOM 752 C C . MET B 1 1 ? 3.029 -25.625 -4.645 1 92.06 1 MET B C 1
ATOM 754 O O . MET B 1 1 ? 3.57 -26 -5.691 1 92.06 1 MET B O 1
ATOM 758 N N . ARG B 1 2 ? 1.766 -25.453 -4.52 1 93.69 2 ARG B N 1
ATOM 759 C CA . ARG B 1 2 ? 0.918 -25.484 -5.707 1 93.69 2 ARG B CA 1
ATOM 760 C C . ARG B 1 2 ? 0.44 -24.094 -6.086 1 93.69 2 ARG B C 1
ATOM 762 O O . ARG B 1 2 ? -0.295 -23.453 -5.332 1 93.69 2 ARG B O 1
ATOM 769 N N . LEU B 1 3 ? 0.898 -23.641 -7.234 1 97 3 LEU B N 1
ATOM 770 C CA . LEU B 1 3 ? 0.532 -22.328 -7.746 1 97 3 LEU B CA 1
ATOM 771 C C . LEU B 1 3 ? -0.453 -22.453 -8.906 1 97 3 LEU B C 1
ATOM 773 O O . LEU B 1 3 ? -0.488 -23.469 -9.586 1 97 3 LEU B O 1
ATOM 777 N N . VAL B 1 4 ? -1.218 -21.469 -9.047 1 96.19 4 VAL B N 1
ATOM 778 C CA . VAL B 1 4 ? -2.139 -21.359 -10.18 1 96.19 4 VAL B CA 1
ATOM 779 C C . VAL B 1 4 ? -1.567 -20.406 -11.227 1 96.19 4 VAL B C 1
ATOM 781 O O . VAL B 1 4 ? -1.541 -19.188 -11.016 1 96.19 4 VAL B O 1
ATOM 784 N N . GLU B 1 5 ? -1.224 -20.984 -12.375 1 95.12 5 GLU B N 1
ATOM 785 C CA . GLU B 1 5 ? -0.671 -20.188 -13.461 1 95.12 5 GLU B CA 1
ATOM 786 C C . GLU B 1 5 ? -1.752 -19.812 -14.469 1 95.12 5 GLU B C 1
ATOM 788 O O . GLU B 1 5 ? -2.693 -20.578 -14.695 1 95.12 5 GLU B O 1
ATOM 793 N N . PRO B 1 6 ? -1.648 -18.656 -14.938 1 96.25 6 PRO B N 1
ATOM 794 C CA . PRO B 1 6 ? -0.544 -17.703 -14.789 1 96.25 6 PRO B CA 1
ATOM 795 C C . PRO B 1 6 ? -0.771 -16.719 -13.648 1 96.25 6 PRO B C 1
ATOM 797 O O . PRO B 1 6 ? 0.139 -15.969 -13.281 1 96.25 6 PRO B O 1
ATOM 800 N N . THR B 1 7 ? -1.856 -16.781 -13 1 97.62 7 THR B N 1
ATOM 801 C CA . THR B 1 7 ? -2.377 -15.695 -12.172 1 97.62 7 THR B CA 1
ATOM 802 C C . THR B 1 7 ? -1.48 -15.469 -10.961 1 97.62 7 THR B C 1
ATOM 804 O O . THR B 1 7 ? -1.168 -14.32 -10.617 1 97.62 7 THR B O 1
ATOM 807 N N . ASP B 1 8 ? -1.096 -16.5 -10.289 1 98.69 8 ASP B N 1
ATOM 808 C CA . ASP B 1 8 ? -0.298 -16.344 -9.078 1 98.69 8 ASP B CA 1
ATOM 809 C C . ASP B 1 8 ? 0.998 -15.586 -9.375 1 98.69 8 ASP B C 1
ATOM 811 O O . ASP B 1 8 ? 1.344 -14.641 -8.664 1 98.69 8 ASP B O 1
ATOM 815 N N . PHE B 1 9 ? 1.688 -15.953 -10.438 1 98.81 9 PHE B N 1
ATOM 816 C CA . PHE B 1 9 ? 2.924 -15.266 -10.781 1 98.81 9 PHE B CA 1
ATOM 817 C C . PHE B 1 9 ? 2.637 -13.836 -11.25 1 98.81 9 PHE B C 1
ATOM 819 O O . PHE B 1 9 ? 3.436 -12.93 -11.008 1 98.81 9 PHE B O 1
ATOM 826 N N . GLU B 1 10 ? 1.526 -13.602 -11.852 1 98.81 10 GLU B N 1
ATOM 827 C CA . GLU B 1 10 ? 1.143 -12.242 -12.242 1 98.81 10 GLU B CA 1
ATOM 828 C C . GLU B 1 10 ? 0.902 -11.367 -11.016 1 98.81 10 GLU B C 1
ATOM 830 O O . GLU B 1 10 ? 1.286 -10.195 -11.008 1 98.81 10 GLU B O 1
ATOM 835 N N . VAL B 1 11 ? 0.259 -11.922 -10.008 1 98.88 11 VAL B N 1
ATOM 836 C CA . VAL B 1 11 ? 0.033 -11.203 -8.758 1 98.88 11 VAL B CA 1
ATOM 837 C C . VAL B 1 11 ? 1.372 -10.867 -8.109 1 98.88 11 VAL B C 1
ATOM 839 O O . VAL B 1 11 ? 1.604 -9.727 -7.699 1 98.88 11 VAL B O 1
ATOM 842 N N . LEU B 1 12 ? 2.26 -11.859 -8.016 1 98.94 12 LEU B N 1
ATOM 843 C CA . LEU B 1 12 ? 3.576 -11.641 -7.426 1 98.94 12 LEU B CA 1
ATOM 844 C C . LEU B 1 12 ? 4.34 -10.562 -8.188 1 98.94 12 LEU B C 1
ATOM 846 O O . LEU B 1 12 ? 4.957 -9.688 -7.582 1 98.94 12 LEU B O 1
ATOM 850 N N . ALA B 1 13 ? 4.281 -10.633 -9.516 1 98.88 13 ALA B N 1
ATOM 851 C CA . ALA B 1 13 ? 4.98 -9.672 -10.359 1 98.88 13 ALA B CA 1
ATOM 852 C C . ALA B 1 13 ? 4.41 -8.266 -10.172 1 98.88 13 ALA B C 1
ATOM 854 O O . ALA B 1 13 ? 5.152 -7.281 -10.18 1 98.88 13 ALA B O 1
ATOM 855 N N . PHE B 1 14 ? 3.137 -8.172 -10.07 1 98.88 14 PHE B N 1
ATOM 856 C CA . PHE B 1 14 ? 2.49 -6.887 -9.828 1 98.88 14 PHE B CA 1
ATOM 857 C C . PHE B 1 14 ? 2.996 -6.258 -8.539 1 98.88 14 PHE B C 1
ATOM 859 O O . PHE B 1 14 ? 3.369 -5.082 -8.523 1 98.88 14 PHE B O 1
ATOM 866 N N . LEU B 1 15 ? 2.992 -7.02 -7.488 1 98.81 15 LEU B N 1
ATOM 867 C CA . LEU B 1 15 ? 3.453 -6.527 -6.195 1 98.81 15 LEU B CA 1
ATOM 868 C C . LEU B 1 15 ? 4.934 -6.16 -6.246 1 98.81 15 LEU B C 1
ATOM 870 O O . LEU B 1 15 ? 5.367 -5.211 -5.59 1 98.81 15 LEU B O 1
ATOM 874 N N . GLU B 1 16 ? 5.664 -6.906 -6.992 1 98.69 16 GLU B N 1
ATOM 875 C CA . GLU B 1 16 ? 7.082 -6.59 -7.156 1 98.69 16 GLU B CA 1
ATOM 876 C C . GLU B 1 16 ? 7.266 -5.238 -7.844 1 98.69 16 GLU B C 1
ATOM 878 O O . GLU B 1 16 ? 8.078 -4.422 -7.406 1 98.69 16 GLU B O 1
ATOM 883 N N . SER B 1 17 ? 6.527 -4.973 -8.875 1 98.25 17 SER B N 1
ATOM 884 C CA . SER B 1 17 ? 6.691 -3.797 -9.727 1 98.25 17 SER B CA 1
ATOM 885 C C . SER B 1 17 ? 6.055 -2.562 -9.094 1 98.25 17 SER B C 1
ATOM 887 O O . SER B 1 17 ? 6.527 -1.442 -9.297 1 98.25 17 SER B O 1
ATOM 889 N N . HIS B 1 18 ? 5.027 -2.754 -8.281 1 97.56 18 HIS B N 1
ATOM 890 C CA . HIS B 1 18 ? 4.23 -1.61 -7.852 1 97.56 18 HIS B CA 1
ATOM 891 C C . HIS B 1 18 ? 4.305 -1.428 -6.34 1 97.56 18 HIS B C 1
ATOM 893 O O . HIS B 1 18 ? 3.844 -0.414 -5.809 1 97.56 18 HIS B O 1
ATOM 899 N N . GLY B 1 19 ? 4.969 -2.418 -5.699 1 97.12 19 GLY B N 1
ATOM 900 C CA . GLY B 1 19 ? 5.051 -2.334 -4.25 1 97.12 19 GLY B CA 1
ATOM 901 C C . GLY B 1 19 ? 3.77 -2.756 -3.553 1 97.12 19 GLY B C 1
ATOM 902 O O . GLY B 1 19 ? 2.918 -3.412 -4.156 1 97.12 19 GLY B O 1
ATOM 903 N N . ARG B 1 20 ? 3.625 -2.432 -2.25 1 97.75 20 ARG B N 1
ATOM 904 C CA . ARG B 1 20 ? 2.439 -2.721 -1.45 1 97.75 20 ARG B CA 1
ATOM 905 C C . ARG B 1 20 ? 1.168 -2.322 -2.191 1 97.75 20 ARG B C 1
ATOM 907 O O . ARG B 1 20 ? 1.09 -1.228 -2.754 1 97.75 20 ARG B O 1
ATOM 914 N N . ASN B 1 21 ? 0.228 -3.166 -2.172 1 98.75 21 ASN B N 1
ATOM 915 C CA . ASN B 1 21 ? -1.005 -2.893 -2.902 1 98.75 21 ASN B CA 1
ATOM 916 C C . ASN B 1 21 ? -2.166 -3.73 -2.373 1 98.75 21 ASN B C 1
ATOM 918 O O . ASN B 1 21 ? -1.99 -4.535 -1.458 1 98.75 21 ASN B O 1
ATOM 922 N N . ASN B 1 22 ? -3.395 -3.41 -2.859 1 98.69 22 ASN B N 1
ATOM 923 C CA . ASN B 1 22 ? -4.578 -4.145 -2.428 1 98.69 22 ASN B CA 1
ATOM 924 C C . ASN B 1 22 ? -5.262 -4.844 -3.6 1 98.69 22 ASN B C 1
ATOM 926 O O . ASN B 1 22 ? -4.883 -4.641 -4.754 1 98.69 22 ASN B O 1
ATOM 930 N N . ALA B 1 23 ? -6.191 -5.68 -3.314 1 98.62 23 ALA B N 1
ATOM 931 C CA . ALA B 1 23 ? -6.809 -6.57 -4.293 1 98.62 23 ALA B CA 1
ATOM 932 C C . ALA B 1 23 ? -7.492 -5.777 -5.402 1 98.62 23 ALA B C 1
ATOM 934 O O . ALA B 1 23 ? -7.461 -6.176 -6.57 1 98.62 23 ALA B O 1
ATOM 935 N N . ILE B 1 24 ? -8.078 -4.648 -5.051 1 98.5 24 ILE B N 1
ATOM 936 C CA . ILE B 1 24 ? -8.82 -3.891 -6.047 1 98.5 24 ILE B CA 1
ATOM 937 C C . ILE B 1 24 ? -7.863 -3.326 -7.09 1 98.5 24 ILE B C 1
ATOM 939 O O . ILE B 1 24 ? -8.125 -3.412 -8.297 1 98.5 24 ILE B O 1
ATOM 943 N N . ASN B 1 25 ? -6.773 -2.789 -6.738 1 98.75 25 ASN B N 1
ATOM 944 C CA . ASN B 1 25 ? -5.777 -2.299 -7.684 1 98.75 25 ASN B CA 1
ATOM 945 C C . ASN B 1 25 ? -5.16 -3.438 -8.492 1 98.75 25 ASN B C 1
ATOM 947 O O . ASN B 1 25 ? -4.988 -3.32 -9.703 1 98.75 25 ASN B O 1
ATOM 951 N N . ILE B 1 26 ? -4.82 -4.504 -7.801 1 98.81 26 ILE B N 1
ATOM 952 C CA . ILE B 1 26 ? -4.191 -5.641 -8.461 1 98.81 26 ILE B CA 1
ATOM 953 C C . ILE B 1 26 ? -5.141 -6.211 -9.516 1 98.81 26 ILE B C 1
ATOM 955 O O . ILE B 1 26 ? -4.738 -6.445 -10.656 1 98.81 26 ILE B O 1
ATOM 959 N N . SER B 1 27 ? -6.387 -6.426 -9.109 1 98.81 27 SER B N 1
ATOM 960 C CA . SER B 1 27 ? -7.359 -7 -10.031 1 98.81 27 SER B CA 1
ATOM 961 C C . SER B 1 27 ? -7.59 -6.086 -11.234 1 98.81 27 SER B C 1
ATOM 963 O O . SER B 1 27 ? -7.656 -6.555 -12.375 1 98.81 27 SER B O 1
ATOM 965 N N . THR B 1 28 ? -7.715 -4.742 -11.008 1 98.75 28 THR B N 1
ATOM 966 C CA . THR B 1 28 ? -7.875 -3.77 -12.078 1 98.75 28 THR B CA 1
ATOM 967 C C . THR B 1 28 ? -6.656 -3.766 -12.992 1 98.75 28 THR B C 1
ATOM 969 O O . THR B 1 28 ? -6.793 -3.781 -14.219 1 98.75 28 THR B O 1
ATOM 972 N N . GLY B 1 29 ? -5.496 -3.803 -12.445 1 98.44 29 GLY B N 1
ATOM 973 C CA . GLY B 1 29 ? -4.258 -3.775 -13.203 1 98.44 29 GLY B CA 1
ATOM 974 C C . GLY B 1 29 ? -4.043 -5.02 -14.047 1 98.44 29 GLY B C 1
ATOM 975 O O . GLY B 1 29 ? -3.455 -4.949 -15.125 1 98.44 29 GLY B O 1
ATOM 976 N N . LEU B 1 30 ? -4.504 -6.168 -13.547 1 98.44 30 LEU B N 1
ATOM 977 C CA . LEU B 1 30 ? -4.32 -7.445 -14.227 1 98.44 30 LEU B CA 1
ATOM 978 C C . LEU B 1 30 ? -5.539 -7.785 -15.078 1 98.44 30 LEU B C 1
ATOM 980 O O . LEU B 1 30 ? -5.543 -8.797 -15.781 1 98.44 30 LEU B O 1
ATOM 984 N N . ASP B 1 31 ? -6.559 -6.934 -14.969 1 98.38 31 ASP B N 1
ATOM 985 C CA . ASP B 1 31 ? -7.82 -7.199 -15.656 1 98.38 31 ASP B CA 1
ATOM 986 C C . ASP B 1 31 ? -8.383 -8.562 -15.266 1 98.38 31 ASP B C 1
ATOM 988 O O . ASP B 1 31 ? -8.641 -9.406 -16.125 1 98.38 31 ASP B O 1
ATOM 992 N N . ARG B 1 32 ? -8.555 -8.758 -13.953 1 98.12 32 ARG B N 1
ATOM 993 C CA . ARG B 1 32 ? -9.078 -9.984 -13.359 1 98.12 32 ARG B CA 1
ATOM 994 C C . ARG B 1 32 ? -10.188 -9.688 -12.359 1 98.12 32 ARG B C 1
ATOM 996 O O . ARG B 1 32 ? -10.281 -8.57 -11.844 1 98.12 32 ARG B O 1
ATOM 1003 N N . ASP B 1 33 ? -10.93 -10.68 -12.164 1 98.19 33 ASP B N 1
ATOM 1004 C CA . ASP B 1 33 ? -12.008 -10.57 -11.18 1 98.19 33 ASP B CA 1
ATOM 1005 C C . ASP B 1 33 ? -11.445 -10.375 -9.773 1 98.19 33 ASP B C 1
ATOM 1007 O O . ASP B 1 33 ? -10.531 -11.094 -9.359 1 98.19 33 ASP B O 1
ATOM 1011 N N . ARG B 1 34 ? -11.953 -9.352 -9.086 1 97.75 34 ARG B N 1
ATOM 1012 C CA . ARG B 1 34 ? -11.445 -9.008 -7.766 1 97.75 34 ARG B CA 1
ATOM 1013 C C . ARG B 1 34 ? -11.625 -10.164 -6.789 1 97.75 34 ARG B C 1
ATOM 1015 O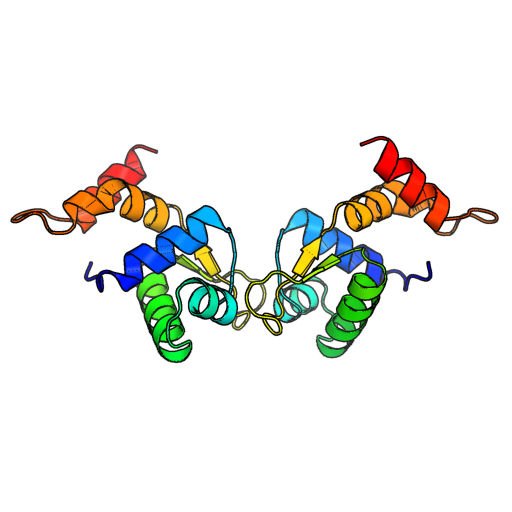 O . ARG B 1 34 ? -10.75 -10.43 -5.961 1 97.75 34 ARG B O 1
ATOM 1022 N N . SER B 1 35 ? -12.773 -10.82 -6.797 1 98.38 35 SER B N 1
ATOM 1023 C CA . SER B 1 35 ? -12.992 -11.945 -5.898 1 98.38 35 SER B CA 1
ATOM 1024 C C . SER B 1 35 ? -11.969 -13.047 -6.137 1 98.38 35 SER B C 1
ATOM 1026 O O . SER B 1 35 ? -11.508 -13.688 -5.188 1 98.38 35 SER B O 1
ATOM 1028 N N . TYR B 1 36 ? -11.641 -13.289 -7.441 1 98.38 36 TYR B N 1
ATOM 1029 C CA . TYR B 1 36 ? -10.625 -14.281 -7.789 1 98.38 36 TYR B CA 1
ATOM 1030 C C . TYR B 1 36 ? -9.258 -13.875 -7.258 1 98.38 36 TYR B C 1
ATOM 1032 O O . TYR B 1 36 ? -8.547 -14.695 -6.672 1 98.38 36 TYR B O 1
ATOM 1040 N N . VAL B 1 37 ? -8.922 -12.648 -7.395 1 98.69 37 VAL B N 1
ATOM 1041 C CA . VAL B 1 37 ? -7.645 -12.141 -6.906 1 98.69 37 VAL B CA 1
ATOM 1042 C C . VAL B 1 37 ? -7.59 -12.258 -5.383 1 98.69 37 VAL B C 1
ATOM 1044 O O . VAL B 1 37 ? -6.559 -12.633 -4.82 1 98.69 37 VAL B O 1
ATOM 1047 N N . ASN B 1 38 ? -8.625 -11.914 -4.715 1 98.56 38 ASN B N 1
ATOM 1048 C CA . ASN B 1 38 ? -8.672 -12.07 -3.264 1 98.56 38 ASN B CA 1
ATOM 1049 C C . ASN B 1 38 ? -8.383 -13.508 -2.844 1 98.56 38 ASN B C 1
ATOM 1051 O O . ASN B 1 38 ? -7.625 -13.742 -1.901 1 98.56 38 ASN B O 1
ATOM 1055 N N . THR B 1 39 ? -9.031 -14.43 -3.533 1 98.56 39 THR B N 1
ATOM 1056 C CA . THR B 1 39 ? -8.812 -15.844 -3.25 1 98.56 39 THR B CA 1
ATOM 1057 C C . THR B 1 39 ? -7.344 -16.219 -3.436 1 98.56 39 THR B C 1
ATOM 1059 O O . THR B 1 39 ? -6.762 -16.906 -2.6 1 98.56 39 THR B O 1
ATOM 1062 N N . ARG B 1 40 ? -6.73 -15.727 -4.484 1 98.69 40 ARG B N 1
ATOM 1063 C CA . ARG B 1 40 ? -5.332 -16.047 -4.75 1 98.69 40 ARG B CA 1
ATOM 1064 C C . ARG B 1 40 ? -4.414 -15.391 -3.727 1 98.69 40 ARG B C 1
ATOM 1066 O O . ARG B 1 40 ? -3.428 -15.992 -3.293 1 98.69 40 ARG B O 1
ATOM 1073 N N . LEU B 1 41 ? -4.754 -14.18 -3.373 1 98.88 41 LEU B N 1
ATOM 1074 C CA . LEU B 1 41 ? -3.941 -13.5 -2.373 1 98.88 41 LEU B CA 1
ATOM 1075 C C . LEU B 1 41 ? -3.928 -14.273 -1.062 1 98.88 41 LEU B C 1
ATOM 1077 O O . LEU B 1 41 ? -2.885 -14.383 -0.41 1 98.88 41 LEU B O 1
ATOM 1081 N N . ARG B 1 42 ? -5.059 -14.75 -0.681 1 98.5 42 ARG B N 1
ATOM 1082 C CA . ARG B 1 42 ? -5.117 -15.555 0.535 1 98.5 42 ARG B CA 1
ATOM 1083 C C . ARG B 1 42 ? -4.266 -16.812 0.402 1 98.5 42 ARG B C 1
ATOM 1085 O O . ARG B 1 42 ? -3.52 -17.172 1.319 1 98.5 42 ARG B O 1
ATOM 1092 N N . ALA B 1 43 ? -4.367 -17.516 -0.681 1 98.75 43 ALA B N 1
ATOM 1093 C CA . ALA B 1 43 ? -3.574 -18.719 -0.927 1 98.75 43 ALA B CA 1
ATOM 1094 C C . ALA B 1 43 ? -2.082 -18.391 -0.931 1 98.75 43 ALA B C 1
ATOM 1096 O O . ALA B 1 43 ? -1.281 -19.141 -0.354 1 98.75 43 ALA B O 1
ATOM 1097 N N . LEU B 1 44 ? -1.711 -17.297 -1.583 1 98.88 44 LEU B N 1
ATOM 1098 C CA . LEU B 1 44 ? -0.316 -16.875 -1.671 1 98.88 44 LEU B CA 1
ATOM 1099 C C . LEU B 1 44 ? 0.22 -16.484 -0.298 1 98.88 44 LEU B C 1
ATOM 1101 O O . LEU B 1 44 ? 1.399 -16.703 -0.004 1 98.88 44 LEU B O 1
ATOM 1105 N N . GLU B 1 45 ? -0.641 -15.852 0.49 1 98.69 45 GLU B N 1
ATOM 1106 C CA . GLU B 1 45 ? -0.264 -15.539 1.865 1 98.69 45 GLU B CA 1
ATOM 1107 C C . GLU B 1 45 ? -0.009 -16.812 2.67 1 98.69 45 GLU B C 1
ATOM 1109 O O . GLU B 1 45 ? 0.977 -16.906 3.406 1 98.69 45 GLU B O 1
ATOM 1114 N N . ASP B 1 46 ? -0.875 -17.781 2.557 1 98.5 46 ASP B N 1
ATOM 1115 C CA . ASP B 1 46 ? -0.731 -19.062 3.254 1 98.5 46 ASP B CA 1
ATOM 1116 C C . ASP B 1 46 ? 0.58 -19.75 2.877 1 98.5 46 ASP B C 1
ATOM 1118 O O . ASP B 1 46 ? 1.18 -20.438 3.699 1 98.5 46 ASP B O 1
ATOM 1122 N N . LEU B 1 47 ? 0.965 -19.516 1.64 1 98.5 47 LEU B N 1
ATOM 1123 C CA . LEU B 1 47 ? 2.201 -20.109 1.141 1 98.5 47 LEU B CA 1
ATOM 1124 C C . LEU B 1 47 ? 3.406 -19.266 1.527 1 98.5 47 LEU B C 1
ATOM 1126 O O . LEU B 1 47 ? 4.547 -19.625 1.237 1 98.5 47 LEU B O 1
ATOM 1130 N N . GLY B 1 48 ? 3.145 -18.078 2.119 1 98.69 48 GLY B N 1
ATOM 1131 C CA . GLY B 1 48 ? 4.211 -17.188 2.559 1 98.69 48 GLY B CA 1
ATOM 1132 C C . GLY B 1 48 ? 4.812 -16.375 1.43 1 98.69 48 GLY B C 1
ATOM 1133 O O . GLY B 1 48 ? 5.906 -15.828 1.57 1 98.69 48 GLY B O 1
ATOM 1134 N N . LEU B 1 49 ? 4.184 -16.297 0.305 1 98.81 49 LEU B N 1
ATOM 1135 C CA . LEU B 1 49 ? 4.727 -15.633 -0.869 1 98.81 49 LEU B CA 1
ATOM 1136 C C . LEU B 1 49 ? 4.395 -14.141 -0.849 1 98.81 49 LEU B C 1
ATOM 1138 O O . LEU B 1 49 ? 5.051 -13.344 -1.521 1 98.81 49 LEU B O 1
ATOM 1142 N N . VAL B 1 50 ? 3.33 -13.773 -0.14 1 98.88 50 VAL B N 1
ATOM 1143 C CA . VAL B 1 50 ? 2.99 -12.391 0.16 1 98.88 50 VAL B CA 1
ATOM 1144 C C . VAL B 1 50 ? 2.688 -12.242 1.648 1 98.88 50 VAL B C 1
ATOM 1146 O O . VAL B 1 50 ? 2.502 -13.234 2.354 1 98.88 50 VAL B O 1
ATOM 1149 N N . GLU B 1 51 ? 2.729 -11.039 2.096 1 98.5 51 GLU B N 1
ATOM 1150 C CA . GLU B 1 51 ? 2.42 -10.727 3.488 1 98.5 51 GLU B CA 1
ATOM 1151 C C . GLU B 1 51 ? 1.355 -9.641 3.59 1 98.5 51 GLU B C 1
ATOM 1153 O O . GLU B 1 51 ? 1.361 -8.68 2.811 1 98.5 51 GLU B O 1
ATOM 1158 N N . ARG B 1 52 ? 0.502 -9.828 4.496 1 98 52 ARG B N 1
ATOM 1159 C CA . ARG B 1 52 ? -0.429 -8.75 4.82 1 98 52 ARG B CA 1
ATOM 1160 C C . ARG B 1 52 ? 0.269 -7.637 5.594 1 98 52 ARG B C 1
ATOM 1162 O O . ARG B 1 52 ? 1.077 -7.902 6.484 1 98 52 ARG B O 1
ATOM 1169 N N . VAL B 1 53 ? -0.032 -6.402 5.277 1 98.19 53 VAL B N 1
ATOM 1170 C CA . VAL B 1 53 ? 0.573 -5.242 5.922 1 98.19 53 VAL B CA 1
ATOM 1171 C C . VAL B 1 53 ? -0.336 -4.742 7.043 1 98.19 53 VAL B C 1
ATOM 1173 O O . VAL B 1 53 ? -1.534 -4.531 6.832 1 98.19 53 VAL B O 1
ATOM 1176 N N . GLY B 1 54 ? 0.261 -4.664 8.289 1 96.94 54 GLY B N 1
ATOM 1177 C CA . GLY B 1 54 ? -0.492 -4.184 9.438 1 96.94 54 GLY B CA 1
ATOM 1178 C C . GLY B 1 54 ? -0.307 -2.701 9.695 1 96.94 54 GLY B C 1
ATOM 1179 O O . GLY B 1 54 ? 0.117 -1.959 8.805 1 96.94 54 GLY B O 1
ATOM 1180 N N . PRO B 1 55 ? -0.838 -2.256 10.883 1 97.81 55 PRO B N 1
ATOM 1181 C CA . PRO B 1 55 ? -1.153 -3.01 12.094 1 97.81 55 PRO B CA 1
ATOM 1182 C C . PRO B 1 55 ? -2.568 -3.586 12.086 1 97.81 55 PRO B C 1
ATOM 1184 O O . PRO B 1 55 ? -2.895 -4.445 12.906 1 97.81 55 PRO B O 1
ATOM 1187 N N . ALA B 1 56 ? -3.447 -3.082 11.227 1 97.62 56 ALA B N 1
ATOM 1188 C CA . ALA B 1 56 ? -4.801 -3.627 11.195 1 97.62 56 ALA B CA 1
ATOM 1189 C C . ALA B 1 56 ? -4.809 -5.051 10.641 1 97.62 56 ALA B C 1
ATOM 1191 O O . ALA B 1 56 ? -4.176 -5.328 9.625 1 97.62 56 ALA B O 1
ATOM 1192 N N . THR B 1 57 ? -5.523 -5.938 11.258 1 94.94 57 THR B N 1
ATOM 1193 C CA . THR B 1 57 ? -5.57 -7.336 10.836 1 94.94 57 THR B CA 1
ATOM 1194 C C . THR B 1 57 ? -6.426 -7.492 9.586 1 94.94 57 THR B C 1
ATOM 1196 O O . THR B 1 57 ? -6.297 -8.477 8.859 1 94.94 57 THR B O 1
ATOM 1199 N N . ASN B 1 58 ? -7.273 -6.539 9.352 1 95 58 ASN B N 1
ATOM 1200 C CA . ASN B 1 58 ? -8.156 -6.562 8.188 1 95 58 ASN B CA 1
ATOM 1201 C C . ASN B 1 58 ? -7.824 -5.441 7.211 1 95 58 ASN B C 1
ATOM 1203 O O . ASN B 1 58 ? -8.727 -4.832 6.633 1 95 58 ASN B O 1
ATOM 1207 N N . SER B 1 59 ? -6.594 -5.094 7.016 1 97 59 SER B N 1
ATOM 1208 C CA . SER B 1 59 ? -6.188 -3.934 6.227 1 97 59 SER B CA 1
ATOM 1209 C C . SER B 1 59 ? -6.426 -4.164 4.742 1 97 59 SER B C 1
ATOM 1211 O O . SER B 1 59 ? -6.617 -3.211 3.982 1 97 59 SER B O 1
ATOM 1213 N N . GLY B 1 60 ? -6.324 -5.422 4.297 1 97.69 60 GLY B N 1
ATOM 1214 C CA . GLY B 1 60 ? -6.461 -5.738 2.883 1 97.69 60 GLY B CA 1
ATOM 1215 C C . GLY B 1 60 ? -5.258 -5.312 2.059 1 97.69 60 GLY B C 1
ATOM 1216 O O . GLY B 1 60 ? -5.316 -5.293 0.828 1 97.69 60 GLY B O 1
ATOM 1217 N N . LEU B 1 61 ? -4.254 -4.887 2.721 1 98.69 61 LEU B N 1
ATOM 1218 C CA . LEU B 1 61 ? -3.014 -4.453 2.084 1 98.69 61 LEU B CA 1
ATOM 1219 C C . LEU B 1 61 ? -1.964 -5.555 2.129 1 98.69 61 LEU B C 1
ATOM 1221 O O . LEU B 1 61 ? -1.793 -6.215 3.156 1 98.69 61 LEU B O 1
ATOM 1225 N N . TYR B 1 62 ? -1.293 -5.75 0.962 1 98.88 62 TYR B N 1
ATOM 1226 C CA . TYR B 1 62 ? -0.307 -6.816 0.847 1 98.88 62 TYR B CA 1
ATOM 1227 C C . TYR B 1 62 ? 1.012 -6.285 0.299 1 98.88 62 TYR B C 1
ATOM 1229 O O . TYR B 1 62 ? 1.04 -5.258 -0.382 1 98.88 62 TYR B O 1
ATOM 1237 N N . GLU B 1 63 ? 2.074 -6.992 0.564 1 98.75 63 GLU B N 1
ATOM 1238 C CA . GLU B 1 63 ? 3.371 -6.773 -0.069 1 98.75 63 GLU B CA 1
ATOM 1239 C C . GLU B 1 63 ? 4.051 -8.094 -0.407 1 98.75 63 GLU B C 1
ATOM 1241 O O . GLU B 1 63 ? 3.682 -9.148 0.124 1 98.75 63 GLU B O 1
ATOM 1246 N N . LEU B 1 64 ? 4.902 -8.039 -1.36 1 98.88 64 LEU B N 1
ATOM 1247 C CA . LEU B 1 64 ? 5.68 -9.211 -1.748 1 98.88 64 LEU B CA 1
ATOM 1248 C C . LEU B 1 64 ? 6.68 -9.586 -0.66 1 98.88 64 LEU B C 1
ATOM 1250 O O . LEU B 1 64 ? 7.363 -8.719 -0.116 1 98.88 64 LEU B O 1
ATOM 1254 N N . SER B 1 65 ? 6.684 -10.852 -0.288 1 98.81 65 SER B N 1
ATOM 1255 C CA . SER B 1 65 ? 7.66 -11.312 0.694 1 98.81 65 SER B CA 1
ATOM 1256 C C . SER B 1 65 ? 8.992 -11.648 0.032 1 98.81 65 SER B C 1
ATOM 1258 O O . SER B 1 65 ? 9.094 -11.664 -1.196 1 98.81 65 SER B O 1
ATOM 1260 N N . ALA B 1 66 ? 10.008 -11.891 0.863 1 98.56 66 ALA B N 1
ATOM 1261 C CA . ALA B 1 66 ? 11.273 -12.391 0.34 1 98.56 66 ALA B CA 1
ATOM 1262 C C . ALA B 1 66 ? 11.086 -13.719 -0.382 1 98.56 66 ALA B C 1
ATOM 1264 O O . ALA B 1 66 ? 11.68 -13.961 -1.436 1 98.56 66 ALA B O 1
ATOM 1265 N N . ARG B 1 67 ? 10.227 -14.609 0.134 1 98.75 67 ARG B N 1
ATOM 1266 C CA . ARG B 1 67 ? 9.922 -15.891 -0.484 1 98.75 67 ARG B CA 1
ATOM 1267 C C . ARG B 1 67 ? 9.211 -15.703 -1.818 1 98.75 67 ARG B C 1
ATOM 1269 O O . ARG B 1 67 ? 9.484 -16.422 -2.781 1 98.75 67 ARG B O 1
ATOM 1276 N N . GLY B 1 68 ? 8.305 -14.766 -1.826 1 98.81 68 GLY B N 1
ATOM 1277 C CA . GLY B 1 68 ? 7.613 -14.445 -3.068 1 98.81 68 GLY B CA 1
ATOM 1278 C C . GLY B 1 68 ? 8.555 -13.969 -4.16 1 98.81 68 GLY B C 1
ATOM 1279 O O . GLY B 1 68 ? 8.406 -14.352 -5.324 1 98.81 68 GLY B O 1
ATOM 1280 N N . ARG B 1 69 ? 9.492 -13.078 -3.789 1 98.69 69 ARG B N 1
ATOM 1281 C CA . ARG B 1 69 ? 10.484 -12.594 -4.738 1 98.69 69 ARG B CA 1
ATOM 1282 C C . ARG B 1 69 ? 11.336 -13.742 -5.27 1 98.69 69 ARG B C 1
ATOM 1284 O O . ARG B 1 69 ? 11.648 -13.789 -6.461 1 98.69 69 ARG B O 1
ATOM 1291 N N . ALA B 1 70 ? 11.719 -14.633 -4.391 1 98.75 70 ALA B N 1
ATOM 1292 C CA . ALA B 1 70 ? 12.484 -15.82 -4.789 1 98.75 70 ALA B CA 1
ATOM 1293 C C . ALA B 1 70 ? 11.695 -16.672 -5.777 1 98.75 70 ALA B C 1
ATOM 1295 O O . ALA B 1 70 ? 12.234 -17.094 -6.805 1 98.75 70 ALA B O 1
ATOM 1296 N N . ALA B 1 71 ? 10.469 -16.875 -5.445 1 98.69 71 ALA B N 1
ATOM 1297 C CA . ALA B 1 71 ? 9.609 -17.672 -6.324 1 98.69 71 ALA B CA 1
ATOM 1298 C C . ALA B 1 71 ? 9.523 -17.047 -7.715 1 98.69 71 ALA B C 1
ATOM 1300 O O . ALA B 1 71 ? 9.609 -17.75 -8.719 1 98.69 71 ALA B O 1
ATOM 1301 N N . LEU B 1 72 ? 9.383 -15.758 -7.773 1 98.38 72 LEU B N 1
ATOM 1302 C CA . LEU B 1 72 ? 9.297 -15.039 -9.039 1 98.38 72 LEU B CA 1
ATOM 1303 C C . LEU B 1 72 ? 10.586 -15.195 -9.844 1 98.38 72 LEU B C 1
ATOM 1305 O O . LEU B 1 72 ? 10.547 -15.336 -11.062 1 98.38 72 LEU B O 1
ATOM 1309 N N . SER B 1 73 ? 11.648 -15.172 -9.172 1 98.06 73 SER B N 1
ATOM 1310 C CA . SER B 1 73 ? 12.945 -15.203 -9.836 1 98.06 73 SER B CA 1
ATOM 1311 C C . SER B 1 73 ? 13.18 -16.547 -10.531 1 98.06 73 SER B C 1
ATOM 1313 O O . SER B 1 73 ? 13.984 -16.641 -11.461 1 98.06 73 SER B O 1
ATOM 1315 N N . VAL B 1 74 ? 12.539 -17.594 -10.109 1 98.06 74 VAL B N 1
ATOM 1316 C CA . VAL B 1 74 ? 12.75 -18.906 -10.703 1 98.06 74 VAL B CA 1
ATOM 1317 C C . VAL B 1 74 ? 11.453 -19.391 -11.352 1 98.06 74 VAL B C 1
ATOM 1319 O O . VAL B 1 74 ? 11.234 -20.594 -11.492 1 98.06 74 VAL B O 1
ATOM 1322 N N . ARG B 1 75 ? 10.57 -18.5 -11.648 1 98.06 75 ARG B N 1
ATOM 1323 C CA . ARG B 1 75 ? 9.25 -18.812 -12.18 1 98.06 75 ARG B CA 1
ATOM 1324 C C . ARG B 1 75 ? 9.352 -19.703 -13.406 1 98.06 75 ARG B C 1
ATOM 1326 O O . ARG B 1 75 ? 8.492 -20.562 -13.625 1 98.06 75 ARG B O 1
ATOM 1333 N N . ASP B 1 76 ? 10.414 -19.578 -14.25 1 97.31 76 ASP B N 1
ATOM 1334 C CA . ASP B 1 76 ? 10.555 -20.328 -15.5 1 97.31 76 ASP B CA 1
ATOM 1335 C C . ASP B 1 76 ? 10.781 -21.812 -15.227 1 97.31 76 ASP B C 1
ATOM 1337 O O . ASP B 1 76 ? 10.625 -22.641 -16.125 1 97.31 76 ASP B O 1
ATOM 1341 N N . ARG B 1 77 ? 11.094 -22.141 -14.023 1 97.44 77 ARG B N 1
ATOM 1342 C CA . ARG B 1 77 ? 11.383 -23.531 -13.656 1 97.44 77 ARG B CA 1
ATOM 1343 C C . ARG B 1 77 ? 10.141 -24.203 -13.078 1 97.44 77 ARG B C 1
ATOM 1345 O O . ARG B 1 77 ? 10.172 -25.391 -12.766 1 97.44 77 ARG B O 1
ATOM 1352 N N . TYR B 1 78 ? 9.117 -23.469 -12.875 1 97.44 78 TYR B N 1
ATOM 1353 C CA . TYR B 1 78 ? 7.938 -23.969 -12.18 1 97.44 78 TYR B CA 1
ATOM 1354 C C . TYR B 1 78 ? 7.328 -25.156 -12.93 1 97.44 78 TYR B C 1
ATOM 1356 O O . TYR B 1 78 ? 6.848 -26.109 -12.305 1 97.44 78 TYR B O 1
ATOM 1364 N N . ARG B 1 79 ? 7.422 -25.156 -14.266 1 94.94 79 ARG B N 1
ATOM 1365 C CA . ARG B 1 79 ? 6.766 -26.203 -15.055 1 94.94 79 ARG B CA 1
ATOM 1366 C C . ARG B 1 79 ? 7.762 -27.266 -15.492 1 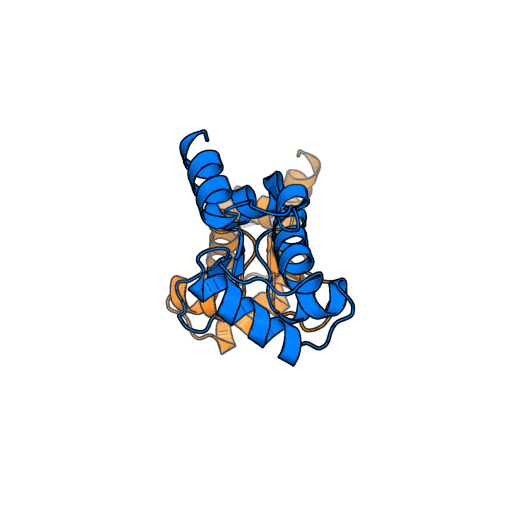94.94 79 ARG B C 1
ATOM 1368 O O . ARG B 1 79 ? 7.402 -28.203 -16.219 1 94.94 79 ARG B O 1
ATOM 1375 N N . GLU B 1 80 ? 8.93 -27.141 -15.078 1 94.81 80 GLU B N 1
ATOM 1376 C CA . GLU B 1 80 ? 9.945 -28.094 -15.484 1 94.81 80 GLU B CA 1
ATOM 1377 C C . GLU B 1 80 ? 9.727 -29.453 -14.805 1 94.81 80 GLU B C 1
ATOM 1379 O O . GLU B 1 80 ? 9.625 -29.531 -13.578 1 94.81 80 GLU B O 1
ATOM 1384 N N . ALA B 1 81 ? 9.68 -30.422 -15.711 1 93.56 81 ALA B N 1
ATOM 1385 C CA . ALA B 1 81 ? 9.445 -31.766 -15.188 1 93.56 81 ALA B CA 1
ATOM 1386 C C . ALA B 1 81 ? 10.547 -32.188 -14.211 1 93.56 81 ALA B C 1
ATOM 1388 O O . ALA B 1 81 ? 11.727 -31.938 -14.469 1 93.56 81 ALA B O 1
ATOM 1389 N N . GLY B 1 82 ? 10.055 -32.781 -13.094 1 94.12 82 GLY B N 1
ATOM 1390 C CA . GLY B 1 82 ? 11.016 -33.344 -12.141 1 94.12 82 GLY B CA 1
ATOM 1391 C C . GLY B 1 82 ? 11.57 -32.281 -11.188 1 94.12 82 GLY B C 1
ATOM 1392 O O . GLY B 1 82 ? 12.406 -32.594 -10.336 1 94.12 82 GLY B O 1
ATOM 1393 N N . THR B 1 83 ? 11.125 -31.094 -11.383 1 94.44 83 THR B N 1
ATOM 1394 C CA . THR B 1 83 ? 11.648 -30.016 -10.555 1 94.44 83 THR B CA 1
ATOM 1395 C C . THR B 1 83 ? 10.828 -29.859 -9.273 1 94.44 83 THR B C 1
ATOM 1397 O O . THR B 1 83 ? 9.602 -29.906 -9.305 1 94.44 83 THR B O 1
ATOM 1400 N N . ASP B 1 84 ? 11.57 -29.812 -8.156 1 97.12 84 ASP B N 1
ATOM 1401 C CA . ASP B 1 84 ? 10.969 -29.438 -6.879 1 97.12 84 ASP B CA 1
ATOM 1402 C C . ASP B 1 84 ? 10.984 -27.922 -6.699 1 97.12 84 ASP B C 1
ATOM 1404 O O . ASP B 1 84 ? 11.961 -27.359 -6.195 1 97.12 84 ASP B O 1
ATOM 1408 N N . PHE B 1 85 ? 9.93 -27.328 -7.055 1 97.94 85 PHE B N 1
ATOM 1409 C CA . PHE B 1 85 ? 9.875 -25.875 -7.105 1 97.94 85 PHE B CA 1
ATOM 1410 C C . PHE B 1 85 ? 10.07 -25.281 -5.719 1 97.94 85 PHE B C 1
ATOM 1412 O O . PHE B 1 85 ? 10.773 -24.266 -5.562 1 97.94 85 PHE B O 1
ATOM 1419 N N . GLU B 1 86 ? 9.422 -25.828 -4.75 1 98 86 GLU B N 1
ATOM 1420 C CA . GLU B 1 86 ? 9.578 -25.328 -3.385 1 98 86 GLU B CA 1
ATOM 1421 C C . GLU B 1 86 ? 11.039 -25.359 -2.949 1 98 86 GLU B C 1
ATOM 1423 O O . GLU B 1 86 ? 11.531 -24.406 -2.352 1 98 86 GLU B O 1
ATOM 1428 N N . ALA B 1 87 ? 11.711 -26.422 -3.225 1 98 87 ALA B N 1
ATOM 1429 C CA . ALA B 1 87 ? 13.125 -26.531 -2.883 1 98 87 ALA B CA 1
ATOM 1430 C C . ALA B 1 87 ? 13.953 -25.469 -3.607 1 98 87 ALA B C 1
ATOM 1432 O O . ALA B 1 87 ? 14.898 -24.922 -3.041 1 98 87 ALA B O 1
ATOM 1433 N N . LEU B 1 88 ? 13.609 -25.25 -4.879 1 97.62 88 LEU B N 1
ATOM 1434 C CA . LEU B 1 88 ? 14.305 -24.219 -5.648 1 97.62 88 LEU B CA 1
ATOM 1435 C C . LEU B 1 88 ? 14.117 -22.844 -5.008 1 97.62 88 LEU B C 1
ATOM 1437 O O . LEU B 1 88 ? 15.078 -22.062 -4.906 1 97.62 88 LEU B O 1
ATOM 1441 N N . VAL B 1 89 ? 12.898 -22.562 -4.578 1 98.44 89 VAL B N 1
ATOM 1442 C CA . VAL B 1 89 ? 12.586 -21.297 -3.938 1 98.44 89 VAL B CA 1
ATOM 1443 C C . VAL B 1 89 ? 13.391 -21.156 -2.65 1 98.44 89 VAL B C 1
ATOM 1445 O O . VAL B 1 89 ? 14.008 -20.109 -2.408 1 98.44 89 VAL B O 1
ATOM 1448 N N . GLU B 1 90 ? 13.477 -22.203 -1.865 1 98.19 90 GLU B N 1
ATOM 1449 C CA . GLU B 1 90 ? 14.211 -22.188 -0.604 1 98.19 90 GLU B CA 1
ATOM 1450 C C . GLU B 1 90 ? 15.703 -21.969 -0.839 1 98.19 90 GLU B C 1
ATOM 1452 O O . GLU B 1 90 ? 16.344 -21.234 -0.093 1 98.19 90 GLU B O 1
ATOM 1457 N N . ALA B 1 91 ? 16.156 -22.594 -1.856 1 98 91 ALA B N 1
ATOM 1458 C CA . ALA B 1 91 ? 17.562 -22.438 -2.189 1 98 91 ALA B CA 1
ATOM 1459 C C . ALA B 1 91 ? 17.875 -21 -2.6 1 98 91 ALA B C 1
ATOM 1461 O O . ALA B 1 91 ? 18.922 -20.453 -2.223 1 98 91 ALA B O 1
ATOM 1462 N N . THR B 1 92 ? 16.938 -20.453 -3.398 1 97.69 92 THR B N 1
ATOM 1463 C CA . THR B 1 92 ? 17.094 -19.078 -3.844 1 97.69 92 THR B CA 1
ATOM 1464 C C . THR B 1 92 ? 17.062 -18.109 -2.658 1 97.69 92 THR B C 1
ATOM 1466 O O . THR B 1 92 ? 17.828 -17.156 -2.605 1 97.69 92 THR B O 1
ATOM 1469 N N . LEU B 1 93 ? 16.172 -18.375 -1.742 1 96 93 LEU B N 1
ATOM 1470 C CA . LEU B 1 93 ? 16.016 -17.547 -0.55 1 96 93 LEU B CA 1
ATOM 1471 C C . LEU B 1 93 ? 17.297 -17.562 0.29 1 96 93 LEU B C 1
ATOM 1473 O O . LEU B 1 93 ? 17.672 -16.547 0.875 1 96 93 LEU B O 1
ATOM 1477 N N . ALA B 1 94 ? 17.969 -18.703 0.343 1 94.88 94 ALA B N 1
ATOM 1478 C CA . ALA B 1 94 ? 19.172 -18.875 1.15 1 94.88 94 ALA B CA 1
ATOM 1479 C C . ALA B 1 94 ? 20.359 -18.156 0.53 1 94.88 94 ALA B C 1
ATOM 1481 O O . ALA B 1 94 ? 21.297 -17.766 1.235 1 94.88 94 ALA B O 1
ATOM 1482 N N . ASP B 1 95 ? 20.266 -17.891 -0.689 1 90.5 95 ASP B N 1
ATOM 1483 C CA . ASP B 1 95 ? 21.375 -17.266 -1.406 1 90.5 95 ASP B CA 1
ATOM 1484 C C . ASP B 1 95 ? 21.312 -15.742 -1.299 1 90.5 95 ASP B C 1
ATOM 1486 O O . ASP B 1 95 ? 22.328 -15.062 -1.455 1 90.5 95 ASP B O 1
ATOM 1490 N N . GLU B 1 96 ? 20.188 -15.289 -1.117 1 75.88 96 GLU B N 1
ATOM 1491 C CA . GLU B 1 96 ? 20.078 -13.844 -0.95 1 75.88 96 GLU B CA 1
ATOM 1492 C C . GLU B 1 96 ? 20.5 -13.414 0.454 1 75.88 96 GLU B C 1
ATOM 1494 O O . GLU B 1 96 ? 20.375 -14.188 1.405 1 75.88 96 GLU B O 1
#

Foldseek 3Di:
DDADPPLLLLLLVCLVVPPKDALVVSCVVVVHDSVVSVVSVVVCVVVVQKDADDPDPPPRIIHGDLLVVLLNVCVVCPPPPPDDSSVSSVVSSVVD/DDDDPPLLLLLLVCLVVPPKDALVVSCVVVVHDSVVSVVSVVVCVVVVQKDADDPDPPPRIIHGDLLVVLLNVCVVCPPPPPDDSSVSSVVSSVVD

Sequence (192 aa):
MRLVEPTDFEVLAFLESHGRNNAINISTGLDRDRSYVNTRLRALEDLGLVERVGPATNSGLYELSARGRAALSVRDRYREAGTDFEALVEATLADEMRLVEPTDFEVLAFLESHGRNNAINISTGLDRDRSYVNTRLRALEDLGLVERVGPATNSGLYELSARGRAALSVRDRYREAGTDFEALVEATLADE